Protein AF-A0A561VGC5-F1 (afdb_monomer)

Foldseek 3Di:
DAEEEEEELDLDPLDPLVQLLVQLCVLPDPVYRYDYDNCLVVADADDAPPPDHDPVLVVLLVSLLPGLAYEYEYFDDPLARRPSVVRNLNSCLRVLSLAAHEYEYEYQADPPGCPRHVVRVVVSSVSSNHDYPDVLHDYHHDDSVQQDPVSHGVDVVSSVSSHVSNVVSVVSSPDDPPPPPPVLPDDPPDPDDDPVNPDPPPDDDDPPDDDPPPDDDDPPDDDPPDDDDDPPDDDDPDDDDD

Secondary structure (DSSP, 8-state):
-EEEEEEES--STT-HHHHHHHHHHHT--TTEEEEEE--GGGPPPP-TT-SS--HHHHHHHHHHHH-SEEEEE---BTTBS-HHHHHHHHHHHHHTTTTT-EEEEEE-SPTTSSHHHHHHHHHHHHHTT-EE-GGG-EE----GGGB-TTS-B--HHHHHHHHHHHHHHHHHSSPPP----GGGS--TTS----TTS-----------------------------------PPP--PPPP-

Organism: Actinoplanes teichomyceticus (NCBI:txid1867)

InterPro domains:
  IPR005025 NADPH-dependent FMN reductase-like domain [PF03358] (2-119)
  IPR029039 Flavoprotein-like superfamily [G3DSA:3.40.50.360] (1-177)
  IPR029039 Flavoprotein-like superfamily [SSF52218] (3-170)
  IPR050712 NAD(P)H-dependent reductase [PTHR30543] (3-121)

Nearest PDB structures (foldseek):
  3fvw-assembly1_A  TM=8.277E-01  e=1.630E-10  Streptococcus mutans
  3u7r-assembly1_A  TM=8.332E-01  e=3.338E-10  Paracoccus denitrificans PD1222
  3fvw-assembly2_B  TM=8.095E-01  e=2.126E-09  Streptococcus mutans
  2fzv-assembly1_D  TM=7.450E-01  e=5.039E-08  Shigella flexneri 2a str. 2457T
  2fzv-assembly1_C  TM=7.656E-01  e=1.095E-07  Shigella flexneri 2a str. 2457T

Sequence (242 aa):
MTRVLLISGSTREGSLHTAALRTAARFAPPEVDATLYAQLAGLPAFVPGEPAPPEPVTELRRRVVAADALLLCTPEYAGSLPGSLKNLLDWLVDGGELTGRAAAWLSVAAPGRDEGARAGLESALEHGGARLLRAACVRVPLDIRSVDEHGLVADPRLHTALGDMLRALVRWSAPEPRREPSWQVQSSLYPVITGSDAPGFGRRPDFRGRPDLGGGPDFGGRPDFGGRPDFGGPPDFGGRPG

Radius of gyration: 27.72 Å; Cα contacts (8 Å, |Δi|>4): 342; chains: 1; bounding box: 65×52×79 Å

Mean predicted aligned error: 13.59 Å

pLDDT: mean 84.59, std 19.13, range [44.84, 98.81]

Structure (mmCIF, N/CA/C/O backbone):
data_AF-A0A561VGC5-F1
#
_entry.id   AF-A0A561VGC5-F1
#
loop_
_atom_site.group_PDB
_atom_site.id
_atom_site.type_symbol
_atom_site.label_atom_id
_atom_site.label_alt_id
_atom_site.label_comp_id
_atom_site.label_asym_id
_atom_site.label_entity_id
_atom_site.label_seq_id
_atom_site.pdbx_PDB_ins_code
_atom_site.Cartn_x
_atom_site.Cartn_y
_atom_site.Cartn_z
_atom_site.occupancy
_atom_site.B_iso_or_equiv
_atom_site.auth_seq_id
_atom_site.auth_comp_id
_atom_site.auth_asym_id
_atom_site.auth_atom_id
_atom_site.pdbx_PDB_model_num
ATOM 1 N N . MET A 1 1 ? -19.204 -4.543 6.362 1.00 87.75 1 MET A N 1
ATOM 2 C CA . MET A 1 1 ? -18.180 -4.798 5.330 1.00 87.75 1 MET A CA 1
ATOM 3 C C . MET A 1 1 ? -16.891 -4.165 5.800 1.00 87.75 1 MET A C 1
ATOM 5 O O . MET A 1 1 ? -16.952 -3.060 6.328 1.00 87.75 1 MET A O 1
ATOM 9 N N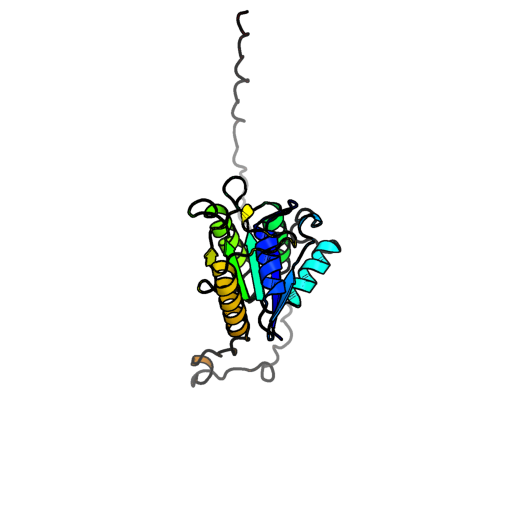 . THR A 1 2 ? -15.775 -4.869 5.659 1.00 94.25 2 THR A N 1
ATOM 10 C CA . THR A 1 2 ? -14.439 -4.363 5.991 1.00 94.25 2 THR A CA 1
ATOM 11 C C . THR A 1 2 ? -13.887 -3.602 4.798 1.00 94.25 2 THR A C 1
ATOM 13 O O . THR A 1 2 ? -13.877 -4.131 3.687 1.00 94.25 2 THR A O 1
ATOM 16 N N . ARG A 1 3 ? -13.416 -2.376 5.014 1.00 97.62 3 ARG A N 1
ATOM 17 C CA . ARG A 1 3 ? -12.835 -1.542 3.962 1.00 97.62 3 ARG A CA 1
ATOM 18 C C . ARG A 1 3 ? -11.350 -1.830 3.818 1.00 97.62 3 ARG A C 1
ATOM 20 O O . ARG A 1 3 ? -10.586 -1.675 4.769 1.00 97.62 3 ARG A O 1
ATOM 27 N N . VAL A 1 4 ? -10.921 -2.202 2.620 1.00 98.25 4 VAL A N 1
ATOM 28 C CA . VAL A 1 4 ? -9.507 -2.425 2.307 1.00 98.25 4 VAL A CA 1
ATOM 29 C C . VAL A 1 4 ? -9.076 -1.417 1.252 1.00 98.25 4 VAL A C 1
ATOM 31 O O . VAL A 1 4 ? -9.572 -1.425 0.125 1.00 98.25 4 VAL A O 1
ATOM 34 N N . LEU A 1 5 ? -8.138 -0.543 1.612 1.00 98.62 5 LEU A N 1
ATOM 35 C CA . LEU A 1 5 ? -7.543 0.383 0.655 1.00 98.62 5 LEU A CA 1
ATOM 36 C C . LEU A 1 5 ? -6.384 -0.310 -0.058 1.00 98.62 5 LEU A C 1
ATOM 38 O O . LEU A 1 5 ? -5.421 -0.756 0.569 1.00 98.62 5 LEU A O 1
ATOM 42 N N . LEU A 1 6 ? -6.482 -0.392 -1.380 1.00 98.81 6 LEU A N 1
ATOM 43 C CA . LEU A 1 6 ? -5.468 -0.990 -2.233 1.00 98.81 6 LEU A CA 1
ATOM 44 C C . LEU A 1 6 ? -4.540 0.107 -2.757 1.00 98.81 6 LEU A C 1
ATOM 46 O O . LEU A 1 6 ? -5.012 1.070 -3.360 1.00 98.81 6 LEU A O 1
ATOM 50 N N . ILE A 1 7 ? -3.229 -0.031 -2.563 1.00 98.69 7 ILE A N 1
ATOM 51 C CA . ILE A 1 7 ? -2.242 0.985 -2.959 1.00 98.69 7 ILE A CA 1
ATOM 52 C C . ILE A 1 7 ? -1.206 0.355 -3.892 1.00 98.69 7 ILE A C 1
ATOM 54 O O . ILE A 1 7 ? -0.409 -0.489 -3.484 1.00 98.69 7 ILE A O 1
ATOM 58 N N . SER A 1 8 ? -1.204 0.774 -5.159 1.00 98.19 8 SER A N 1
ATOM 59 C CA . SER A 1 8 ? -0.159 0.383 -6.112 1.00 98.19 8 SER A CA 1
ATOM 60 C C . SER A 1 8 ? 1.070 1.260 -5.914 1.00 98.19 8 SER A C 1
ATOM 62 O O . SER A 1 8 ? 0.938 2.476 -5.867 1.00 98.19 8 SER A O 1
ATOM 64 N N . GLY A 1 9 ? 2.264 0.671 -5.868 1.00 97.25 9 GLY A N 1
ATOM 65 C CA . GLY A 1 9 ? 3.535 1.403 -5.851 1.00 97.25 9 GLY A CA 1
ATOM 66 C C . GLY A 1 9 ? 3.990 1.897 -7.226 1.00 97.25 9 GLY A C 1
ATOM 67 O O . GLY A 1 9 ? 5.097 2.405 -7.371 1.00 97.25 9 GLY A O 1
ATOM 68 N N . SER A 1 10 ? 3.176 1.709 -8.265 1.00 96.19 10 SER A N 1
ATOM 69 C CA . SER A 1 10 ? 3.533 2.006 -9.648 1.00 96.19 10 SER A CA 1
ATOM 70 C C . SER A 1 10 ? 2.672 3.132 -10.210 1.00 96.19 10 SER A C 1
ATOM 72 O O . SER A 1 10 ? 1.448 3.065 -10.149 1.00 96.19 10 SER A O 1
ATOM 74 N N . THR A 1 11 ? 3.313 4.141 -10.802 1.00 95.25 11 THR A N 1
ATOM 75 C CA . THR A 1 11 ? 2.643 5.284 -11.447 1.00 95.25 11 THR A CA 1
ATOM 76 C C . THR A 1 11 ? 2.501 5.134 -12.960 1.00 95.25 11 THR A C 1
ATOM 78 O O . THR A 1 11 ? 1.788 5.916 -13.579 1.00 95.25 11 THR A O 1
ATOM 81 N N . ARG A 1 12 ? 3.164 4.143 -13.574 1.00 92.38 12 ARG A N 1
ATOM 82 C CA . ARG A 1 12 ? 3.067 3.917 -15.021 1.00 92.38 12 ARG A CA 1
ATOM 83 C C . ARG A 1 12 ? 1.698 3.362 -15.407 1.00 92.38 12 ARG A C 1
ATOM 85 O O . ARG A 1 12 ? 1.126 2.523 -14.702 1.00 92.38 12 ARG A O 1
ATOM 92 N N . GLU A 1 13 ? 1.243 3.745 -16.589 1.00 89.19 13 GLU A N 1
ATOM 93 C CA . GLU A 1 13 ? 0.131 3.077 -17.254 1.00 89.19 13 GLU A CA 1
ATOM 94 C C . GLU A 1 13 ? 0.485 1.612 -17.565 1.00 89.19 13 GLU A C 1
ATOM 96 O O . GLU A 1 13 ? 1.654 1.253 -17.731 1.00 89.19 13 GLU A O 1
ATOM 101 N N . GLY A 1 14 ? -0.520 0.731 -17.573 1.00 90.88 14 GLY A N 1
ATOM 102 C CA . GLY A 1 14 ? -0.320 -0.698 -17.854 1.00 90.88 14 GLY A CA 1
ATOM 103 C C . GLY A 1 14 ? 0.503 -1.459 -16.803 1.00 90.88 14 GLY A C 1
ATOM 104 O O . GLY A 1 14 ? 1.081 -2.504 -17.096 1.00 90.88 14 GLY A O 1
ATOM 105 N N . SER A 1 15 ? 0.614 -0.952 -15.571 1.00 95.44 15 SER A N 1
ATOM 106 C CA . SER A 1 15 ? 1.370 -1.652 -14.531 1.00 95.44 15 SER A CA 1
ATOM 107 C C . SER A 1 15 ? 0.706 -2.960 -14.099 1.00 95.44 15 SER A C 1
ATOM 109 O O . SER A 1 15 ? -0.425 -2.957 -13.617 1.00 95.44 15 SER A O 1
ATOM 111 N N . LEU A 1 16 ? 1.467 -4.059 -14.149 1.00 96.75 16 LEU A N 1
ATOM 112 C CA . LEU A 1 16 ? 1.066 -5.366 -13.615 1.00 96.75 16 LEU A CA 1
ATOM 113 C C . LEU A 1 16 ? 0.675 -5.318 -12.126 1.00 96.75 16 LEU A C 1
ATOM 115 O O . LEU A 1 16 ? -0.238 -6.019 -11.708 1.00 96.75 16 LEU A O 1
ATOM 119 N N . HIS A 1 17 ? 1.314 -4.452 -11.333 1.00 97.25 17 HIS A N 1
ATOM 120 C CA . HIS A 1 17 ? 1.010 -4.290 -9.904 1.00 97.25 17 HIS A CA 1
ATOM 121 C C . HIS A 1 17 ? -0.361 -3.630 -9.714 1.00 97.25 17 HIS A C 1
ATOM 123 O O . HIS A 1 17 ? -1.179 -4.069 -8.908 1.00 97.25 17 HIS A O 1
ATOM 129 N N . THR A 1 18 ? -0.652 -2.614 -10.531 1.00 97.75 18 THR A N 1
ATOM 130 C CA . THR A 1 18 ? -1.971 -1.976 -10.566 1.00 97.75 18 THR A CA 1
ATOM 131 C C . THR A 1 18 ? -3.038 -2.943 -11.087 1.00 97.75 18 THR A C 1
ATOM 133 O O . THR A 1 18 ? -4.119 -3.002 -10.509 1.00 97.75 18 THR A O 1
ATOM 136 N N . ALA A 1 19 ? -2.745 -3.737 -12.123 1.00 98.25 19 ALA A N 1
ATOM 137 C CA . ALA A 1 19 ? -3.656 -4.763 -12.642 1.00 98.25 19 ALA A CA 1
ATOM 138 C C . ALA A 1 19 ? -3.985 -5.834 -11.585 1.00 98.25 19 ALA A C 1
ATOM 140 O O . ALA A 1 19 ? -5.148 -6.200 -11.408 1.00 98.25 19 ALA A O 1
ATOM 141 N N . ALA A 1 20 ? -2.992 -6.278 -10.808 1.00 98.44 20 ALA A N 1
ATOM 142 C CA . ALA A 1 20 ? -3.201 -7.218 -9.710 1.00 98.44 20 ALA A CA 1
ATOM 143 C C . ALA A 1 20 ? -4.120 -6.647 -8.615 1.00 98.44 20 ALA A C 1
ATOM 145 O O . ALA A 1 20 ? -5.023 -7.337 -8.147 1.00 98.44 20 ALA A O 1
ATOM 146 N N . LEU A 1 21 ? -3.974 -5.367 -8.253 1.00 98.44 21 LEU A N 1
ATOM 147 C CA . LEU A 1 21 ? -4.878 -4.723 -7.291 1.00 98.44 21 LEU A CA 1
ATOM 148 C C . LEU A 1 21 ? -6.276 -4.449 -7.863 1.00 98.44 21 LEU A C 1
ATOM 150 O O . LEU A 1 21 ? -7.262 -4.599 -7.149 1.00 98.44 21 LEU A O 1
ATOM 154 N N . ARG A 1 22 ? -6.407 -4.115 -9.152 1.00 98.12 22 ARG A N 1
ATOM 155 C CA . ARG A 1 22 ? -7.727 -4.055 -9.814 1.00 98.12 22 ARG A CA 1
ATOM 156 C C . ARG A 1 22 ? -8.428 -5.411 -9.773 1.00 98.12 22 ARG A C 1
ATOM 158 O O . ARG A 1 22 ? -9.624 -5.475 -9.506 1.00 98.12 22 ARG A O 1
ATOM 165 N N . THR A 1 23 ? -7.666 -6.485 -9.965 1.00 98.44 23 THR A N 1
ATOM 166 C CA . THR A 1 23 ? -8.146 -7.867 -9.822 1.00 98.44 23 THR A CA 1
ATOM 167 C C . THR A 1 23 ? -8.617 -8.128 -8.390 1.00 98.44 23 THR A C 1
ATOM 169 O O . THR A 1 23 ? -9.709 -8.652 -8.199 1.00 98.44 23 THR A O 1
ATOM 172 N N . ALA A 1 24 ? -7.869 -7.673 -7.380 1.00 98.06 24 ALA A N 1
ATOM 173 C CA . ALA A 1 24 ? -8.273 -7.781 -5.975 1.00 98.06 24 ALA A CA 1
ATOM 174 C C . ALA A 1 24 ? -9.589 -7.054 -5.675 1.00 98.06 24 ALA A C 1
ATOM 176 O O . ALA A 1 24 ? -10.445 -7.612 -4.998 1.00 98.06 24 ALA A O 1
ATOM 177 N N . ALA A 1 25 ? -9.778 -5.846 -6.215 1.00 97.88 25 ALA A N 1
ATOM 178 C CA . ALA A 1 25 ? -11.033 -5.110 -6.078 1.00 97.88 25 ALA A CA 1
ATOM 179 C C . ALA A 1 25 ? -12.203 -5.821 -6.775 1.00 97.88 25 ALA A C 1
ATOM 181 O O . ALA A 1 25 ? -13.299 -5.903 -6.228 1.00 97.88 25 ALA A O 1
ATOM 182 N N . ARG A 1 26 ? -11.974 -6.367 -7.977 1.00 96.88 26 ARG A N 1
ATOM 183 C CA . ARG A 1 26 ? -13.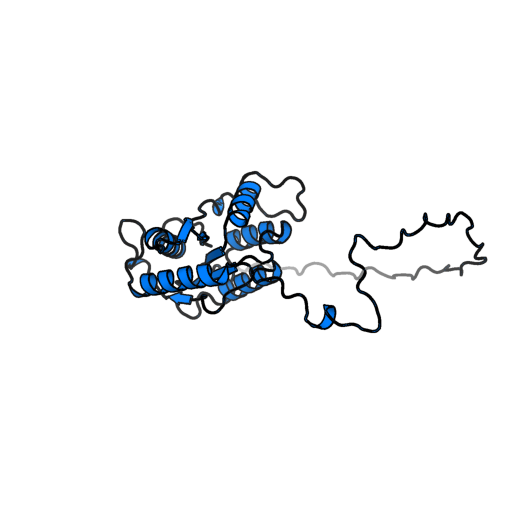010 -7.050 -8.764 1.00 96.88 26 ARG A CA 1
ATOM 184 C C . ARG A 1 26 ? -13.475 -8.361 -8.131 1.00 96.88 26 ARG A C 1
ATOM 186 O O . ARG A 1 26 ? -14.662 -8.664 -8.194 1.00 96.88 26 ARG A O 1
ATOM 193 N N . PHE A 1 27 ? -12.548 -9.131 -7.569 1.00 93.56 27 PHE A N 1
ATOM 194 C CA . PHE A 1 27 ? -12.804 -10.453 -6.991 1.00 93.56 27 PHE A CA 1
ATOM 195 C C . PHE A 1 27 ? -12.819 -10.435 -5.457 1.00 93.56 27 PHE A C 1
ATOM 197 O O . PHE A 1 27 ? -12.611 -11.468 -4.817 1.00 93.56 27 PHE A O 1
ATOM 204 N N . ALA A 1 28 ? -13.054 -9.265 -4.858 1.00 95.94 28 ALA A N 1
ATOM 205 C CA . ALA A 1 28 ? -13.167 -9.135 -3.417 1.00 95.94 28 ALA A CA 1
ATOM 206 C C . ALA A 1 28 ? -14.309 -10.026 -2.880 1.00 95.94 28 ALA A C 1
ATOM 208 O O . ALA A 1 28 ? -15.381 -10.083 -3.492 1.00 95.94 28 ALA A O 1
ATOM 209 N N . PRO A 1 29 ? -14.111 -10.726 -1.746 1.00 94.56 29 PRO A N 1
ATOM 210 C CA . PRO A 1 29 ? -15.193 -11.434 -1.069 1.00 94.56 29 PRO A CA 1
ATOM 211 C C . PRO A 1 29 ? -16.362 -10.490 -0.721 1.00 94.56 29 PRO A C 1
ATOM 213 O O . PRO A 1 29 ? -16.114 -9.311 -0.472 1.00 94.56 29 PRO A O 1
ATOM 216 N N . PRO A 1 30 ? -17.615 -10.976 -0.632 1.00 93.31 30 PRO A N 1
ATOM 217 C CA . PRO A 1 30 ? -18.788 -10.136 -0.353 1.00 93.31 30 PRO A CA 1
ATOM 218 C C . PRO A 1 30 ? -18.702 -9.297 0.932 1.00 93.31 30 PRO A C 1
ATOM 220 O O . PRO A 1 30 ? -19.341 -8.256 1.047 1.00 93.31 30 PRO A O 1
ATOM 223 N N . GLU A 1 31 ? -17.930 -9.742 1.920 1.00 93.88 31 GLU A N 1
ATOM 224 C CA . GLU A 1 31 ? -17.699 -9.036 3.178 1.00 93.88 31 GLU A CA 1
ATOM 225 C C . GLU A 1 31 ? -16.656 -7.902 3.085 1.00 93.88 31 GLU A C 1
ATOM 227 O O . GLU A 1 31 ? -16.531 -7.116 4.032 1.00 93.88 31 GLU A O 1
ATOM 232 N N . VAL A 1 32 ? -15.941 -7.790 1.959 1.00 96.88 32 VAL A N 1
ATOM 233 C CA . VAL A 1 32 ? -14.840 -6.848 1.720 1.00 96.88 32 VAL A CA 1
ATOM 234 C C . VAL A 1 32 ? -15.242 -5.768 0.720 1.00 96.88 32 VAL A C 1
ATOM 236 O O . VAL A 1 32 ? -15.618 -6.051 -0.412 1.00 96.88 32 VAL A O 1
ATOM 239 N N . ASP A 1 33 ? -15.072 -4.512 1.120 1.00 97.38 33 ASP A N 1
ATOM 240 C CA . ASP A 1 33 ? -15.105 -3.355 0.227 1.00 97.38 33 ASP A CA 1
ATOM 241 C C . ASP A 1 33 ? -13.660 -2.959 -0.114 1.00 97.38 33 ASP A C 1
ATOM 243 O O . ASP A 1 33 ? -12.978 -2.293 0.669 1.00 97.38 33 ASP A O 1
ATOM 247 N N . ALA A 1 34 ? -13.157 -3.443 -1.252 1.00 97.94 34 ALA A N 1
ATOM 248 C CA . ALA A 1 34 ? -11.788 -3.204 -1.696 1.00 97.94 34 ALA A CA 1
ATOM 249 C C . ALA A 1 34 ? -11.739 -2.080 -2.741 1.00 97.94 34 ALA A C 1
ATOM 251 O O . ALA A 1 34 ? -12.217 -2.236 -3.864 1.00 97.94 34 ALA A O 1
ATOM 252 N N . THR A 1 35 ? -11.104 -0.959 -2.393 1.00 98.19 35 THR A N 1
ATOM 253 C CA . THR A 1 35 ? -11.024 0.228 -3.258 1.00 98.19 35 THR A CA 1
ATOM 254 C C . THR A 1 35 ? -9.579 0.552 -3.619 1.00 98.19 35 THR A C 1
ATOM 256 O O . THR A 1 35 ? -8.721 0.677 -2.748 1.00 98.19 35 THR A O 1
ATOM 259 N N . LEU A 1 36 ? -9.306 0.743 -4.912 1.00 98.25 36 LEU A N 1
ATOM 260 C CA . LEU A 1 36 ? -7.995 1.166 -5.405 1.00 98.25 36 LEU A CA 1
ATOM 261 C C . LEU A 1 36 ? -7.770 2.670 -5.205 1.00 98.25 36 LEU A C 1
ATOM 263 O O . LEU A 1 36 ? -8.549 3.498 -5.678 1.00 98.25 36 LEU A O 1
ATOM 267 N N . TYR A 1 37 ? -6.658 3.025 -4.567 1.00 98.25 37 TYR A N 1
ATOM 268 C CA . TYR A 1 37 ? -6.118 4.379 -4.578 1.00 98.25 37 TYR A CA 1
ATOM 269 C C . TYR A 1 37 ? -5.334 4.614 -5.875 1.00 98.25 37 TYR A C 1
ATOM 271 O O . TYR A 1 37 ? -4.331 3.948 -6.134 1.00 98.25 37 TYR A O 1
ATOM 279 N N . ALA A 1 38 ? -5.800 5.554 -6.699 1.00 94.62 38 ALA A N 1
ATOM 280 C CA . ALA A 1 38 ? -5.269 5.798 -8.043 1.00 94.62 38 ALA A CA 1
ATOM 281 C C . ALA A 1 38 ? -4.507 7.130 -8.167 1.00 94.62 38 ALA A C 1
ATOM 283 O O . ALA A 1 38 ? -3.982 7.436 -9.233 1.00 94.62 38 ALA A O 1
ATOM 284 N N . GLN A 1 39 ? -4.427 7.922 -7.093 1.00 95.88 39 GLN A N 1
ATOM 285 C CA . GLN A 1 39 ? -3.900 9.291 -7.129 1.00 95.88 39 GLN A CA 1
ATOM 286 C C . GLN A 1 39 ? -2.419 9.414 -6.732 1.00 95.88 39 GLN A C 1
ATOM 288 O O . GLN A 1 39 ? -1.942 10.519 -6.497 1.00 95.88 39 GLN A O 1
ATOM 293 N N . LEU A 1 40 ? -1.666 8.305 -6.703 1.00 97.31 40 LEU A N 1
ATOM 294 C CA . LEU A 1 40 ? -0.256 8.284 -6.283 1.00 97.31 40 LEU A CA 1
ATOM 295 C C . LEU A 1 40 ? 0.617 9.315 -7.019 1.00 97.31 40 LEU A C 1
ATOM 297 O O . LEU A 1 40 ? 1.444 9.974 -6.398 1.00 97.31 40 LEU A O 1
ATOM 301 N N . ALA A 1 41 ? 0.436 9.459 -8.335 1.00 96.38 41 ALA A N 1
ATOM 302 C CA . ALA A 1 41 ? 1.229 10.378 -9.155 1.00 96.38 41 ALA A CA 1
ATOM 303 C C . ALA A 1 41 ? 0.940 11.865 -8.872 1.00 96.38 41 ALA A C 1
ATOM 305 O O . ALA A 1 41 ? 1.744 12.714 -9.239 1.00 96.38 41 ALA A O 1
ATOM 306 N N . GLY A 1 42 ? -0.199 12.176 -8.244 1.00 96.44 42 GLY A N 1
ATOM 307 C CA . GLY A 1 42 ? -0.615 13.542 -7.922 1.00 96.44 42 GLY A CA 1
ATOM 308 C C . GLY A 1 42 ? -0.184 14.018 -6.535 1.00 96.44 42 GLY A C 1
ATOM 309 O O . GLY A 1 42 ? -0.513 15.142 -6.161 1.00 96.44 42 GLY A O 1
ATOM 310 N N . LEU A 1 43 ? 0.512 13.186 -5.752 1.00 98.31 43 LEU A N 1
ATOM 311 C CA . LEU A 1 43 ? 0.980 13.589 -4.429 1.00 98.31 43 LEU A CA 1
ATOM 312 C C . LEU A 1 43 ? 2.171 14.552 -4.544 1.00 98.31 43 LEU A C 1
ATOM 314 O O . LEU A 1 43 ? 3.138 14.238 -5.243 1.00 98.31 43 LEU A O 1
ATOM 318 N N . PRO A 1 44 ? 2.145 15.694 -3.836 1.00 98.12 44 PRO A N 1
ATOM 319 C CA . PRO A 1 44 ? 3.289 16.592 -3.775 1.00 98.12 44 PRO A CA 1
ATOM 320 C C . PRO A 1 44 ? 4.454 15.931 -3.030 1.00 98.12 44 PRO A C 1
ATOM 322 O O . PRO A 1 44 ? 4.262 14.999 -2.237 1.00 98.12 44 PRO A O 1
ATOM 325 N N . ALA A 1 45 ? 5.663 16.441 -3.267 1.00 98.38 45 ALA A N 1
ATOM 326 C CA . ALA A 1 45 ? 6.837 16.040 -2.503 1.00 98.38 45 ALA A CA 1
ATOM 327 C C . ALA A 1 45 ? 6.609 16.283 -1.004 1.00 98.38 45 ALA A C 1
ATOM 329 O O . ALA A 1 45 ? 6.059 17.313 -0.613 1.00 98.38 45 ALA A O 1
ATOM 330 N N . PHE A 1 46 ? 7.012 15.319 -0.186 1.00 98.38 46 PHE A N 1
ATOM 331 C CA . PHE A 1 46 ? 6.878 15.355 1.259 1.00 98.38 46 PHE A CA 1
ATOM 332 C C . PHE A 1 46 ? 7.660 16.517 1.874 1.00 98.38 46 PHE A C 1
ATOM 334 O O . PHE A 1 46 ? 8.831 16.732 1.555 1.00 98.38 46 PHE A O 1
ATOM 341 N N . VAL A 1 47 ? 7.002 17.232 2.789 1.00 97.94 47 VAL A N 1
ATOM 342 C CA . VAL A 1 47 ? 7.595 18.279 3.623 1.00 97.94 47 VAL A CA 1
ATOM 343 C C . VAL A 1 47 ? 7.302 17.930 5.089 1.00 97.94 47 VAL A C 1
ATOM 345 O O . VAL A 1 47 ? 6.130 17.911 5.469 1.00 97.94 47 VAL A O 1
ATOM 348 N N . PRO A 1 48 ? 8.327 17.633 5.915 1.00 96.69 48 PRO A N 1
ATOM 349 C CA . PRO A 1 48 ? 8.130 17.258 7.316 1.00 96.69 48 PRO A CA 1
ATOM 350 C C . PRO A 1 48 ? 7.416 18.343 8.127 1.00 96.69 48 PRO A C 1
ATOM 352 O O . PRO A 1 48 ? 7.817 19.507 8.077 1.00 96.69 48 PRO A O 1
ATOM 355 N N . GLY A 1 49 ? 6.411 17.956 8.918 1.00 94.88 49 GLY A N 1
ATOM 356 C CA . GLY A 1 49 ? 5.705 18.869 9.819 1.00 94.88 49 GLY A CA 1
ATOM 357 C C . GLY A 1 49 ? 4.883 19.966 9.132 1.00 94.88 49 GLY A C 1
ATOM 358 O O . GLY A 1 49 ? 4.612 20.985 9.766 1.00 94.88 49 GLY A O 1
ATOM 359 N N . GLU A 1 50 ? 4.503 19.789 7.861 1.00 95.44 50 GLU A N 1
ATOM 360 C CA . GLU A 1 50 ? 3.656 20.734 7.120 1.00 95.44 50 GLU A CA 1
ATOM 361 C C . GLU A 1 50 ? 2.307 20.955 7.847 1.00 95.44 50 GLU A C 1
ATOM 363 O O . GLU A 1 50 ? 1.494 20.027 7.922 1.00 95.44 50 GLU A O 1
ATOM 368 N N . PRO A 1 51 ? 2.036 22.163 8.388 1.00 92.75 51 PRO A N 1
ATOM 369 C CA . PRO A 1 51 ? 0.831 22.424 9.176 1.00 92.75 51 PRO A CA 1
ATOM 370 C C . PRO A 1 51 ? -0.459 22.412 8.348 1.00 92.75 51 PRO A C 1
ATOM 372 O O . PRO A 1 51 ? -1.530 22.166 8.905 1.00 92.75 51 PRO A O 1
ATOM 375 N N . ALA A 1 52 ? -0.379 22.674 7.039 1.00 95.06 52 ALA A N 1
ATOM 376 C CA . ALA A 1 52 ? -1.520 22.671 6.130 1.00 95.06 52 ALA A CA 1
ATOM 377 C C . ALA A 1 52 ? -1.243 21.759 4.920 1.00 95.06 52 ALA A C 1
ATOM 379 O O . ALA A 1 52 ? -0.944 22.251 3.827 1.00 95.06 52 ALA A O 1
ATOM 380 N N . PRO A 1 53 ? -1.353 20.424 5.087 1.00 94.88 53 PRO A N 1
ATOM 381 C CA . PRO A 1 53 ? -1.097 19.482 4.006 1.00 94.88 53 PRO A CA 1
ATOM 382 C C . PRO A 1 53 ? -1.953 19.797 2.769 1.00 94.88 53 PRO A C 1
ATOM 384 O O . PRO A 1 53 ? -3.149 20.068 2.918 1.00 94.88 53 PRO A O 1
ATOM 387 N N . PRO A 1 54 ? -1.389 19.736 1.549 1.00 97.44 54 PRO A N 1
ATOM 388 C CA . PRO A 1 54 ? -2.150 19.955 0.323 1.00 97.44 54 PRO A CA 1
ATOM 389 C C . PRO A 1 54 ? -3.326 18.981 0.186 1.00 97.44 54 PRO A C 1
ATOM 391 O O . PRO A 1 54 ? -3.251 17.843 0.648 1.00 97.44 54 PRO A O 1
ATOM 394 N N . GLU A 1 55 ? -4.381 19.391 -0.523 1.00 98.06 55 GLU A N 1
ATOM 395 C CA . GLU A 1 55 ? -5.620 18.607 -0.664 1.00 98.06 55 GLU A CA 1
ATOM 396 C C . GLU A 1 55 ? -5.397 17.132 -1.070 1.00 98.06 55 GLU A C 1
ATOM 398 O O . GLU A 1 55 ? -5.976 16.266 -0.407 1.00 98.06 55 GLU A O 1
ATOM 403 N N . PRO A 1 56 ? -4.491 16.788 -2.015 1.00 98.38 56 PRO A N 1
ATOM 404 C CA . PRO A 1 56 ? -4.224 15.387 -2.352 1.00 98.38 56 PRO A CA 1
ATOM 405 C C . PRO A 1 56 ? -3.714 14.549 -1.169 1.00 98.38 56 PRO A C 1
ATOM 407 O O . PRO A 1 56 ? -4.009 13.354 -1.075 1.00 98.38 56 PRO A O 1
ATOM 410 N N . VAL A 1 57 ? -2.958 15.170 -0.258 1.00 98.50 57 VAL A N 1
ATOM 411 C CA . VAL A 1 57 ? -2.452 14.545 0.972 1.00 98.50 57 VAL A CA 1
ATOM 412 C C . VAL A 1 57 ? -3.581 14.402 1.988 1.00 98.50 57 VAL A C 1
ATOM 414 O O . VAL A 1 57 ? -3.733 13.338 2.585 1.00 98.50 57 VAL A O 1
ATOM 417 N N . THR A 1 58 ? -4.415 15.431 2.157 1.00 98.00 58 THR A N 1
ATOM 418 C CA . THR A 1 58 ? -5.596 15.360 3.029 1.00 98.00 58 THR A CA 1
ATOM 419 C C . THR A 1 58 ? -6.551 14.249 2.587 1.00 98.00 58 THR A C 1
ATOM 421 O O . THR A 1 58 ? -7.023 13.472 3.418 1.00 98.00 58 THR A O 1
ATOM 424 N N . GLU A 1 59 ? -6.798 14.115 1.282 1.00 98.25 59 GLU A N 1
ATOM 425 C CA . GLU A 1 59 ? -7.643 13.058 0.722 1.00 98.25 59 GLU A CA 1
ATOM 426 C C . GLU A 1 59 ? -7.035 11.665 0.923 1.00 98.25 59 GLU A C 1
ATOM 428 O O . GLU A 1 59 ? -7.737 10.728 1.315 1.00 98.25 59 GLU A O 1
ATOM 433 N N . LEU A 1 60 ? -5.725 11.517 0.703 1.00 98.56 60 LEU A N 1
ATOM 434 C CA . LEU A 1 60 ? -4.999 10.284 1.007 1.00 98.56 60 LEU A CA 1
ATOM 435 C C . LEU A 1 60 ? -5.186 9.889 2.480 1.00 98.56 60 LEU A C 1
ATOM 437 O O . LEU A 1 60 ? -5.610 8.766 2.764 1.00 98.56 60 LEU A O 1
ATOM 441 N N . ARG A 1 61 ? -4.911 10.814 3.409 1.00 98.25 61 ARG A N 1
ATOM 442 C CA . ARG A 1 61 ? -5.042 10.588 4.856 1.00 98.25 61 ARG A CA 1
ATOM 443 C C . ARG A 1 61 ? -6.470 10.181 5.214 1.00 98.25 61 ARG A C 1
ATOM 445 O O . ARG A 1 61 ? -6.669 9.174 5.889 1.00 98.25 61 ARG A O 1
ATOM 452 N N . ARG A 1 62 ? -7.478 10.869 4.665 1.00 98.19 62 ARG A N 1
ATOM 453 C CA . ARG A 1 62 ? -8.900 10.531 4.850 1.00 98.19 62 ARG A CA 1
ATOM 454 C C . ARG A 1 62 ? -9.219 9.101 4.413 1.00 98.19 62 ARG A C 1
ATOM 456 O O . ARG A 1 62 ? -9.908 8.384 5.137 1.00 98.19 62 ARG A O 1
ATOM 463 N N . ARG A 1 63 ? -8.714 8.663 3.255 1.00 98.38 63 ARG A N 1
ATOM 464 C CA . ARG A 1 63 ? -8.922 7.291 2.761 1.00 98.38 63 ARG A CA 1
ATOM 465 C C . ARG A 1 63 ? -8.241 6.248 3.635 1.00 98.38 63 ARG A C 1
ATOM 467 O O . ARG A 1 63 ? -8.842 5.211 3.898 1.00 98.38 63 ARG A O 1
ATOM 474 N N . VAL A 1 64 ? -7.022 6.521 4.099 1.00 98.19 64 VAL A N 1
ATOM 475 C CA . VAL A 1 64 ? -6.298 5.616 5.003 1.00 98.19 64 VAL A CA 1
ATOM 476 C C . VAL A 1 64 ? -7.007 5.515 6.348 1.00 98.19 64 VAL A C 1
ATOM 478 O O . VAL A 1 64 ? -7.156 4.409 6.857 1.00 98.19 64 VAL A O 1
ATOM 481 N N . VAL A 1 65 ? -7.503 6.628 6.897 1.00 97.31 65 VAL A N 1
ATOM 482 C CA . VAL A 1 65 ? -8.299 6.650 8.135 1.00 97.31 65 VAL A CA 1
ATOM 483 C C . VAL A 1 65 ? -9.594 5.848 7.984 1.00 97.31 65 VAL A C 1
ATOM 485 O O . VAL A 1 65 ? -9.927 5.075 8.881 1.00 97.31 65 VAL A O 1
ATOM 488 N N . ALA A 1 66 ? -10.295 6.002 6.857 1.00 96.94 66 ALA A N 1
ATOM 489 C CA . ALA A 1 66 ? -11.573 5.340 6.595 1.00 96.94 66 ALA A CA 1
ATOM 490 C C . ALA A 1 66 ? -11.462 3.841 6.265 1.00 96.94 66 ALA A C 1
ATOM 492 O O . ALA A 1 66 ? -12.450 3.119 6.415 1.00 96.94 66 ALA A O 1
ATOM 493 N N . ALA A 1 67 ? -10.303 3.385 5.784 1.00 97.56 67 ALA A N 1
ATOM 494 C CA . ALA A 1 67 ? -10.022 1.969 5.591 1.00 97.56 67 ALA A CA 1
ATOM 495 C C . ALA A 1 67 ? -9.950 1.255 6.945 1.00 97.56 67 ALA A C 1
ATOM 497 O O . ALA A 1 67 ? -9.695 1.892 7.956 1.00 97.56 67 ALA A O 1
ATOM 498 N N . ASP A 1 68 ? -10.126 -0.061 6.972 1.00 96.62 68 ASP A N 1
ATOM 499 C CA . ASP A 1 68 ? -9.819 -0.920 8.120 1.00 96.62 68 ASP A CA 1
ATOM 500 C C . ASP A 1 68 ? -8.434 -1.565 7.951 1.00 96.62 68 ASP A C 1
ATOM 502 O O . ASP A 1 68 ? -7.683 -1.715 8.918 1.00 96.62 68 ASP A O 1
ATOM 506 N N . ALA A 1 69 ? -8.064 -1.879 6.705 1.00 97.31 69 ALA A N 1
ATOM 507 C CA . ALA A 1 69 ? -6.781 -2.463 6.338 1.00 97.31 69 ALA A CA 1
ATOM 508 C C . ALA A 1 69 ? -6.209 -1.879 5.036 1.00 97.31 69 ALA A C 1
ATOM 510 O O . ALA A 1 69 ? -6.936 -1.345 4.195 1.00 97.31 69 ALA A O 1
ATOM 511 N N . LEU A 1 70 ? -4.896 -2.023 4.858 1.00 98.44 70 LEU A N 1
ATOM 512 C CA . LEU A 1 70 ? -4.161 -1.641 3.655 1.00 98.44 70 LEU A CA 1
ATOM 513 C C . LEU A 1 70 ? -3.609 -2.885 2.951 1.00 98.44 70 LEU A C 1
ATOM 515 O O . LEU A 1 70 ? -3.010 -3.750 3.591 1.00 98.44 70 LEU A O 1
ATOM 519 N N . LEU A 1 71 ? -3.751 -2.947 1.628 1.00 98.62 71 LEU A N 1
ATOM 520 C CA . LEU A 1 71 ? -3.049 -3.920 0.792 1.00 98.62 71 LEU A CA 1
ATOM 521 C C . LEU A 1 71 ? -2.192 -3.176 -0.231 1.00 98.62 71 LEU A C 1
ATOM 523 O O . LEU A 1 71 ? -2.710 -2.492 -1.114 1.00 98.62 71 LEU A O 1
ATOM 527 N N . LEU A 1 72 ? -0.873 -3.311 -0.115 1.00 98.69 72 LEU A N 1
ATOM 528 C CA . LEU A 1 72 ? 0.076 -2.626 -0.988 1.00 98.69 72 LEU A CA 1
ATOM 529 C C . LEU A 1 72 ? 0.653 -3.588 -2.026 1.00 98.69 72 LEU A C 1
ATOM 531 O O . LEU A 1 72 ? 1.024 -4.707 -1.692 1.00 98.69 72 LEU A O 1
ATOM 535 N N . CYS A 1 73 ? 0.773 -3.163 -3.281 1.00 98.44 73 CYS A N 1
ATOM 536 C CA . CYS A 1 73 ? 1.456 -3.941 -4.316 1.00 98.44 73 CYS A CA 1
ATOM 537 C C . CYS A 1 73 ? 2.489 -3.073 -5.016 1.00 98.44 73 CYS A C 1
ATOM 539 O O . CYS A 1 73 ? 2.130 -2.126 -5.715 1.00 98.44 73 CYS A O 1
ATOM 541 N N . THR A 1 74 ? 3.774 -3.366 -4.818 1.00 96.88 74 THR A N 1
ATOM 542 C CA . THR A 1 74 ? 4.856 -2.474 -5.247 1.00 96.88 74 THR A CA 1
ATOM 543 C C . THR A 1 74 ? 5.856 -3.165 -6.173 1.00 96.88 74 THR A C 1
ATOM 545 O O . THR A 1 74 ? 6.298 -4.267 -5.852 1.00 96.88 74 THR A O 1
ATOM 548 N N . PRO A 1 75 ? 6.242 -2.531 -7.300 1.00 96.12 75 PRO A N 1
ATOM 549 C CA . PRO A 1 75 ? 7.435 -2.926 -8.036 1.00 96.12 75 PRO A CA 1
ATOM 550 C C . PRO A 1 75 ? 8.693 -2.519 -7.265 1.00 96.12 75 PRO A C 1
ATOM 552 O O . PRO A 1 75 ? 8.624 -1.775 -6.285 1.00 96.12 75 PRO A O 1
ATOM 555 N N . GLU A 1 76 ? 9.843 -2.947 -7.774 1.00 96.69 76 GLU A N 1
ATOM 556 C CA . GLU A 1 76 ? 11.148 -2.423 -7.388 1.00 96.69 76 GLU A CA 1
ATOM 557 C C . GLU A 1 76 ? 11.712 -1.536 -8.491 1.00 96.69 76 GLU A C 1
ATOM 559 O O . GLU A 1 76 ? 11.764 -1.933 -9.659 1.00 96.69 76 GLU A O 1
ATOM 564 N N . TYR A 1 77 ? 12.141 -0.332 -8.116 1.00 94.88 77 TYR A N 1
ATOM 565 C CA . TYR A 1 77 ? 12.802 0.611 -9.011 1.00 94.88 77 TYR A CA 1
ATOM 566 C C . TYR A 1 77 ? 14.175 0.956 -8.450 1.00 94.88 77 TYR A C 1
ATOM 568 O O . TYR A 1 77 ? 14.302 1.305 -7.281 1.00 94.88 77 TYR A O 1
ATOM 576 N N . ALA A 1 78 ? 15.206 0.832 -9.293 1.00 94.12 78 ALA A N 1
ATOM 577 C CA . ALA A 1 78 ? 16.603 1.057 -8.915 1.00 94.12 78 ALA A CA 1
ATOM 578 C C . ALA A 1 78 ? 17.037 0.296 -7.639 1.00 94.12 78 ALA A C 1
ATOM 580 O O . ALA A 1 78 ? 17.796 0.819 -6.830 1.00 94.12 78 ALA A O 1
ATOM 581 N N . GLY A 1 79 ? 16.541 -0.934 -7.453 1.00 96.00 79 GLY A N 1
ATOM 582 C CA . GLY A 1 79 ? 16.888 -1.773 -6.301 1.00 96.00 79 GLY A CA 1
ATOM 583 C C . GLY A 1 79 ? 16.174 -1.408 -4.996 1.00 96.00 79 GLY A C 1
ATOM 584 O O . GLY A 1 79 ? 16.581 -1.880 -3.940 1.00 96.00 79 GLY A O 1
ATOM 585 N N . SER A 1 80 ? 15.149 -0.548 -5.027 1.00 96.88 80 SER A N 1
ATOM 586 C CA . SER A 1 80 ? 14.458 -0.095 -3.816 1.00 96.88 80 SER A CA 1
ATOM 587 C C . SER A 1 80 ? 12.968 0.192 -4.035 1.00 96.88 80 SER A C 1
ATOM 589 O O . SER A 1 80 ? 12.409 0.013 -5.125 1.00 96.88 80 SER A O 1
ATOM 591 N N . LEU A 1 81 ? 12.317 0.627 -2.955 1.00 97.38 81 LEU A N 1
ATOM 592 C CA . LEU A 1 81 ? 10.936 1.084 -2.940 1.00 97.38 81 LEU A CA 1
ATOM 593 C C . LEU A 1 81 ? 10.766 2.269 -3.913 1.00 97.38 81 LEU A C 1
ATOM 595 O O . LEU A 1 81 ? 11.575 3.200 -3.878 1.00 97.38 81 LEU A O 1
ATOM 599 N N . PRO A 1 82 ? 9.719 2.287 -4.757 1.00 98.06 82 PRO A N 1
ATOM 600 C CA . PRO A 1 82 ? 9.449 3.405 -5.650 1.00 98.06 82 PRO A CA 1
ATOM 601 C C . PRO A 1 82 ? 9.374 4.730 -4.890 1.00 98.06 82 PRO A C 1
ATOM 603 O O . PRO A 1 82 ? 8.658 4.833 -3.894 1.00 98.06 82 PRO A O 1
ATOM 606 N N . GLY A 1 83 ? 10.066 5.760 -5.386 1.00 98.25 83 GLY A N 1
ATOM 607 C CA . GLY A 1 83 ? 10.128 7.067 -4.722 1.00 98.25 83 GLY A CA 1
ATOM 608 C C . GLY A 1 83 ? 8.753 7.698 -4.488 1.00 98.25 83 GLY A C 1
ATOM 609 O O . GLY A 1 83 ? 8.514 8.266 -3.430 1.00 98.25 83 GLY A O 1
ATOM 610 N N . SER A 1 84 ? 7.812 7.523 -5.420 1.00 97.94 84 SER A N 1
ATOM 611 C CA . SER A 1 84 ? 6.424 7.976 -5.259 1.00 97.94 84 SER A CA 1
ATOM 612 C C . SER A 1 84 ? 5.697 7.262 -4.115 1.00 97.94 84 SER A C 1
ATOM 614 O O . SER A 1 84 ? 5.003 7.909 -3.334 1.00 97.94 84 SER A O 1
ATOM 616 N N . LEU A 1 85 ? 5.874 5.942 -3.977 1.00 98.62 85 LEU A N 1
ATOM 617 C CA . LEU A 1 85 ? 5.296 5.181 -2.869 1.00 98.62 85 LEU A CA 1
ATOM 618 C C . LEU A 1 85 ? 5.967 5.539 -1.541 1.00 98.62 85 LEU A C 1
ATOM 620 O O . LEU A 1 85 ? 5.280 5.710 -0.541 1.00 98.62 85 LEU A O 1
ATOM 624 N N . LYS A 1 86 ? 7.293 5.704 -1.528 1.00 98.56 86 LYS A N 1
ATOM 625 C CA . LYS A 1 86 ? 8.019 6.171 -0.344 1.00 98.56 86 LYS A CA 1
ATOM 626 C C . LYS A 1 86 ? 7.521 7.548 0.106 1.00 98.56 86 LYS A C 1
ATOM 628 O O . LYS A 1 86 ? 7.232 7.717 1.281 1.00 98.56 86 LYS A O 1
ATOM 633 N N . ASN A 1 87 ? 7.325 8.474 -0.832 1.00 98.75 87 ASN A N 1
ATOM 634 C CA . ASN A 1 87 ? 6.763 9.800 -0.579 1.00 98.75 87 ASN A CA 1
ATOM 635 C C . ASN A 1 87 ? 5.349 9.738 0.023 1.00 98.75 87 ASN A C 1
ATOM 637 O O . ASN A 1 87 ? 5.045 10.459 0.967 1.00 98.75 87 ASN A O 1
ATOM 641 N N . LEU A 1 88 ? 4.489 8.852 -0.493 1.00 98.75 88 LEU A N 1
ATOM 642 C CA . LEU A 1 88 ? 3.176 8.580 0.098 1.00 98.75 88 LEU A CA 1
ATOM 643 C C . LEU A 1 88 ? 3.311 8.108 1.552 1.00 98.75 88 LEU A C 1
ATOM 645 O O . LEU A 1 88 ? 2.600 8.606 2.419 1.00 98.75 88 LEU A O 1
ATOM 649 N N . LEU A 1 89 ? 4.209 7.154 1.820 1.00 98.75 89 LEU A N 1
ATOM 650 C CA . LEU A 1 89 ? 4.420 6.629 3.170 1.00 98.75 89 LEU A CA 1
ATOM 651 C C . LEU A 1 89 ? 4.964 7.701 4.115 1.00 98.75 89 LEU A C 1
ATOM 653 O O . LEU A 1 89 ? 4.506 7.761 5.246 1.00 98.75 89 LEU A O 1
ATOM 657 N N . ASP A 1 90 ? 5.853 8.581 3.655 1.00 98.69 90 ASP A N 1
ATOM 658 C CA . ASP A 1 90 ? 6.377 9.685 4.467 1.00 98.69 90 ASP A CA 1
ATOM 659 C C . ASP A 1 90 ? 5.259 10.625 4.939 1.00 98.69 90 ASP A C 1
ATOM 661 O O . ASP A 1 90 ? 5.174 10.936 6.127 1.00 98.69 90 ASP A O 1
ATOM 665 N N . TRP A 1 91 ? 4.319 10.971 4.052 1.00 98.62 91 TRP A N 1
ATOM 666 C CA . TRP A 1 91 ? 3.129 11.745 4.418 1.00 98.62 91 TRP A CA 1
ATOM 667 C C . TRP A 1 91 ? 2.238 11.060 5.465 1.00 98.62 91 TRP A C 1
ATOM 669 O O . TRP A 1 91 ? 1.638 11.754 6.290 1.00 98.62 91 TRP A O 1
ATOM 679 N N . LEU A 1 92 ? 2.113 9.729 5.414 1.00 98.44 92 LEU A N 1
ATOM 680 C CA . LEU A 1 92 ? 1.286 8.950 6.347 1.00 98.44 92 LEU A CA 1
ATOM 681 C C . LEU A 1 92 ? 1.988 8.649 7.677 1.00 98.44 92 LEU A C 1
ATOM 683 O O . LEU A 1 92 ? 1.333 8.485 8.704 1.00 98.44 92 LEU A O 1
ATOM 687 N N . VAL A 1 93 ? 3.315 8.534 7.664 1.00 98.06 93 VAL A N 1
ATOM 688 C CA . VAL A 1 93 ? 4.128 8.394 8.877 1.00 98.06 93 VAL A CA 1
ATOM 689 C C . VAL A 1 93 ? 4.062 9.692 9.676 1.00 98.06 93 VAL A C 1
ATOM 691 O O . VAL A 1 93 ? 3.773 9.653 10.867 1.00 98.06 93 VAL A O 1
ATOM 694 N N . ASP A 1 94 ? 4.259 10.833 9.014 1.00 97.44 94 ASP A N 1
ATOM 695 C CA . ASP A 1 94 ? 4.194 12.160 9.635 1.00 97.44 94 ASP A CA 1
ATOM 696 C C . ASP A 1 94 ? 2.807 12.468 10.231 1.00 97.44 94 ASP A C 1
ATOM 698 O O . ASP A 1 94 ? 2.709 13.025 11.323 1.00 97.44 94 ASP A O 1
ATOM 702 N N . GLY A 1 95 ? 1.727 12.046 9.560 1.00 95.38 95 GLY A N 1
ATOM 703 C CA . GLY A 1 95 ? 0.352 12.221 10.051 1.00 95.38 95 GLY A CA 1
ATOM 704 C C . GLY A 1 95 ? -0.115 11.161 11.057 1.00 95.38 95 GLY A C 1
ATOM 705 O O . GLY A 1 95 ? -1.129 11.348 11.730 1.00 95.38 95 GLY A O 1
ATOM 706 N N . GLY A 1 96 ? 0.623 10.056 11.199 1.00 96.50 96 GLY A N 1
ATOM 707 C CA . GLY A 1 96 ? 0.323 8.977 12.138 1.00 96.50 96 GLY A CA 1
ATOM 708 C C . GLY A 1 96 ? -0.810 8.038 11.711 1.00 96.50 96 GLY A C 1
ATOM 709 O O . GLY A 1 96 ? -1.180 7.155 12.490 1.00 96.50 96 GLY A O 1
ATOM 710 N N . GLU A 1 97 ? -1.346 8.158 10.490 1.00 97.19 97 GLU A N 1
ATOM 711 C CA . GLU A 1 97 ? -2.491 7.362 10.018 1.00 97.19 97 GLU A CA 1
ATOM 712 C C . GLU A 1 97 ? -2.186 5.858 9.876 1.00 97.19 97 GLU A C 1
ATOM 714 O O . GLU A 1 97 ? -3.108 5.038 9.787 1.00 97.19 97 GLU A O 1
ATOM 719 N N . LEU A 1 98 ? -0.902 5.484 9.853 1.00 96.75 98 LEU A N 1
ATOM 720 C CA . LEU A 1 98 ? -0.452 4.089 9.834 1.00 96.75 98 LEU A CA 1
ATOM 721 C C . LEU A 1 98 ? -0.510 3.412 11.210 1.00 96.75 98 LEU A C 1
ATOM 723 O O . LEU A 1 98 ? -0.528 2.182 11.272 1.00 96.75 98 LEU A O 1
ATOM 727 N N . THR A 1 99 ? -0.587 4.172 12.305 1.00 96.56 99 THR A N 1
ATOM 728 C CA . THR A 1 99 ? -0.492 3.622 13.663 1.00 96.56 99 THR A CA 1
ATOM 729 C C . THR A 1 99 ? -1.612 2.620 13.936 1.00 96.56 99 THR A C 1
ATOM 731 O O . THR A 1 99 ? -2.796 2.947 13.881 1.00 96.56 99 THR A O 1
ATOM 734 N N . GLY A 1 100 ? -1.246 1.375 14.244 1.00 94.06 100 GLY A N 1
ATOM 735 C CA . GLY A 1 100 ? -2.187 0.287 14.511 1.00 94.06 100 GLY A CA 1
ATOM 736 C C . GLY A 1 100 ? -2.929 -0.233 13.275 1.00 94.06 100 GLY A C 1
ATOM 737 O O . GLY A 1 100 ? -3.718 -1.174 13.393 1.00 94.06 100 GLY A O 1
ATOM 738 N N . ARG A 1 101 ? -2.678 0.330 12.087 1.00 95.06 101 ARG A N 1
ATOM 739 C CA . ARG A 1 101 ? -3.368 -0.037 10.850 1.00 95.06 101 ARG A CA 1
ATOM 740 C C . ARG A 1 101 ? -2.956 -1.436 10.404 1.00 95.06 101 ARG A C 1
ATOM 742 O O . ARG A 1 101 ? -1.768 -1.712 10.263 1.00 95.06 101 ARG A O 1
ATOM 749 N N . ALA A 1 102 ? -3.922 -2.319 10.152 1.00 97.00 102 ALA A N 1
ATOM 750 C CA . ALA A 1 102 ? -3.637 -3.618 9.549 1.00 97.00 102 ALA A CA 1
ATOM 751 C C . ALA A 1 102 ? -3.090 -3.423 8.128 1.00 97.00 102 ALA A C 1
ATOM 753 O O . ALA A 1 102 ? -3.686 -2.696 7.332 1.00 97.00 102 ALA A O 1
ATOM 754 N N . ALA A 1 103 ? -1.977 -4.074 7.800 1.00 97.88 103 ALA A N 1
ATOM 755 C CA . ALA A 1 103 ? -1.366 -3.970 6.481 1.00 97.88 103 ALA A CA 1
ATOM 756 C C . ALA A 1 103 ? -0.841 -5.322 5.992 1.00 97.88 103 ALA A C 1
ATOM 758 O O . ALA A 1 103 ? -0.387 -6.145 6.785 1.00 97.88 103 ALA A O 1
ATOM 759 N N . ALA A 1 104 ? -0.864 -5.530 4.680 1.00 98.44 104 ALA A N 1
ATOM 760 C CA . ALA A 1 104 ? -0.155 -6.609 4.003 1.00 98.44 104 ALA A CA 1
ATOM 761 C C . ALA A 1 104 ? 0.382 -6.117 2.655 1.00 98.44 104 ALA A C 1
ATOM 763 O O . ALA A 1 104 ? -0.060 -5.087 2.134 1.00 98.44 104 ALA A O 1
ATOM 764 N N . TRP A 1 105 ? 1.322 -6.862 2.076 1.00 98.38 105 TRP A N 1
ATOM 765 C CA . TRP A 1 105 ? 1.834 -6.583 0.740 1.00 98.38 105 TRP A CA 1
ATOM 766 C C . TRP A 1 105 ? 1.658 -7.770 -0.213 1.00 98.38 105 TRP A C 1
ATOM 768 O O . TRP A 1 105 ? 1.714 -8.933 0.180 1.00 98.38 105 TRP A O 1
ATOM 778 N N . LEU A 1 106 ? 1.456 -7.457 -1.490 1.00 98.31 106 LEU A N 1
ATOM 779 C CA . LEU A 1 106 ? 1.485 -8.379 -2.618 1.00 98.31 106 LEU A CA 1
ATOM 780 C C . LEU A 1 106 ? 2.692 -8.040 -3.490 1.00 98.31 106 LEU A C 1
ATOM 782 O O . LEU A 1 106 ? 2.845 -6.898 -3.924 1.00 98.31 106 LEU A O 1
ATOM 786 N N . SER A 1 107 ? 3.502 -9.033 -3.826 1.00 96.62 107 SER A N 1
ATOM 787 C CA . SER A 1 107 ? 4.517 -8.905 -4.869 1.00 96.62 107 SER A CA 1
ATOM 788 C C . SER 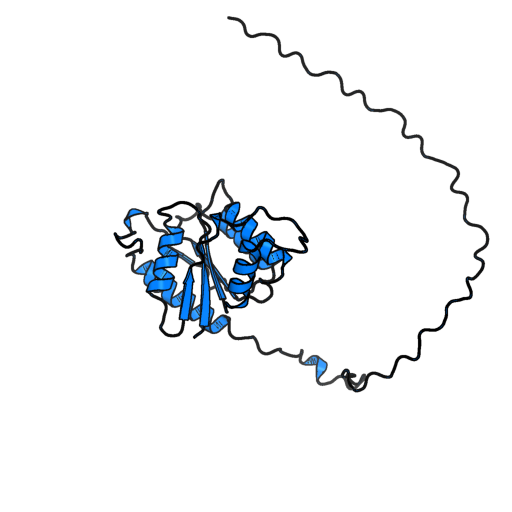A 1 107 ? 4.127 -9.756 -6.065 1.00 96.62 107 SER A C 1
ATOM 790 O O . SER A 1 107 ? 3.799 -10.931 -5.910 1.00 96.62 107 SER A O 1
ATOM 792 N N . VAL A 1 108 ? 4.168 -9.167 -7.260 1.00 97.56 108 VAL A N 1
ATOM 793 C CA . VAL A 1 108 ? 3.937 -9.886 -8.525 1.00 97.56 108 VAL A CA 1
ATOM 794 C C . VAL A 1 108 ? 5.220 -10.119 -9.321 1.00 97.56 108 VAL A C 1
ATOM 796 O O . VAL A 1 108 ? 5.193 -10.609 -10.450 1.00 97.56 108 VAL A O 1
ATOM 799 N N . ALA A 1 109 ? 6.362 -9.760 -8.735 1.00 95.38 109 ALA A N 1
ATOM 800 C CA . ALA A 1 109 ? 7.668 -9.904 -9.348 1.00 95.38 109 ALA A CA 1
ATOM 801 C C . ALA A 1 109 ? 8.228 -11.324 -9.170 1.00 95.38 109 ALA A C 1
ATOM 803 O O . ALA A 1 109 ? 7.864 -12.066 -8.253 1.00 95.38 109 ALA A O 1
ATOM 804 N N . ALA A 1 110 ? 9.157 -11.694 -10.053 1.00 92.81 110 ALA A N 1
ATOM 805 C CA . ALA A 1 110 ? 9.945 -12.909 -9.892 1.00 92.81 110 ALA A CA 1
ATOM 806 C C . ALA A 1 110 ? 10.802 -12.852 -8.610 1.00 92.81 110 ALA A C 1
ATOM 808 O O . ALA A 1 110 ? 11.191 -11.761 -8.185 1.00 92.81 110 ALA A O 1
ATOM 809 N N . PRO A 1 111 ? 11.135 -14.002 -7.995 1.00 90.94 111 PRO A N 1
ATOM 810 C CA . PRO A 1 111 ? 12.044 -14.034 -6.854 1.00 90.94 111 PRO A CA 1
ATOM 811 C C . PRO A 1 111 ? 13.367 -13.306 -7.138 1.00 90.94 111 PRO A C 1
ATOM 813 O O . PRO A 1 111 ? 13.927 -13.442 -8.226 1.00 90.94 111 PRO A O 1
ATOM 816 N N . GLY A 1 112 ? 13.844 -12.522 -6.168 1.00 91.50 112 GLY A N 1
ATOM 817 C CA . GLY A 1 112 ? 15.062 -11.713 -6.292 1.00 91.50 112 GLY A CA 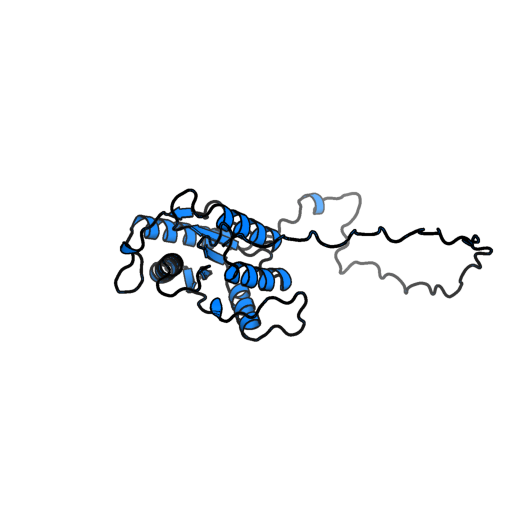1
ATOM 818 C C . GLY A 1 112 ? 14.885 -10.397 -7.062 1.00 91.50 112 GLY A C 1
ATOM 819 O O . GLY A 1 112 ? 15.873 -9.743 -7.378 1.00 91.50 112 GLY A O 1
ATOM 820 N N . ARG A 1 113 ? 13.649 -10.005 -7.410 1.00 93.56 113 ARG A N 1
ATOM 821 C CA . ARG A 1 113 ? 13.345 -8.767 -8.164 1.00 93.56 113 ARG A CA 1
ATOM 822 C C . ARG A 1 113 ? 12.507 -7.754 -7.379 1.00 93.56 113 ARG A C 1
ATOM 824 O O . ARG A 1 113 ? 11.996 -6.805 -7.968 1.00 93.56 113 ARG A O 1
ATOM 831 N N . ASP A 1 114 ? 12.308 -8.004 -6.093 1.00 94.75 114 ASP A N 1
ATOM 832 C CA . ASP A 1 114 ? 11.446 -7.238 -5.191 1.00 94.75 114 ASP A CA 1
ATOM 833 C C . ASP A 1 114 ? 11.997 -7.142 -3.762 1.00 94.75 114 ASP A C 1
ATOM 835 O O . ASP A 1 114 ? 11.288 -6.706 -2.857 1.00 94.75 114 ASP A O 1
ATOM 839 N N . GLU A 1 115 ? 13.224 -7.601 -3.516 1.00 95.88 115 GLU A N 1
ATOM 840 C CA . GLU A 1 115 ? 13.778 -7.694 -2.165 1.00 95.88 115 GLU A CA 1
ATOM 841 C C . GLU A 1 115 ? 13.997 -6.321 -1.532 1.00 95.88 115 GLU A C 1
ATOM 843 O O . GLU A 1 115 ? 13.607 -6.120 -0.381 1.00 95.88 115 GLU A O 1
ATOM 848 N N . GLY A 1 116 ? 14.555 -5.373 -2.285 1.00 97.31 116 GLY A N 1
ATOM 849 C CA . GLY A 1 116 ? 14.788 -4.011 -1.824 1.00 97.31 116 GLY A CA 1
ATOM 850 C C . GLY A 1 116 ? 13.485 -3.238 -1.659 1.00 97.31 116 GLY A C 1
ATOM 851 O O . GLY A 1 116 ? 13.287 -2.563 -0.647 1.00 97.31 116 GLY A O 1
ATOM 852 N N . ALA A 1 117 ? 12.546 -3.396 -2.596 1.00 97.38 117 ALA A N 1
ATOM 853 C CA . ALA A 1 117 ? 11.219 -2.793 -2.467 1.00 97.38 117 ALA A CA 1
ATOM 854 C C . ALA A 1 117 ? 10.452 -3.328 -1.256 1.00 97.38 117 ALA A C 1
ATOM 856 O O . ALA A 1 117 ? 9.896 -2.549 -0.485 1.00 97.38 117 ALA A O 1
ATOM 857 N N . ARG A 1 118 ? 10.452 -4.647 -1.047 1.00 96.50 118 ARG A N 1
ATOM 858 C CA . ARG A 1 118 ? 9.789 -5.274 0.098 1.00 96.50 118 ARG A CA 1
ATOM 859 C C . ARG A 1 118 ? 10.438 -4.861 1.416 1.00 96.50 118 ARG A C 1
ATOM 861 O O . ARG A 1 118 ? 9.721 -4.477 2.332 1.00 96.50 118 ARG A O 1
ATOM 868 N N . ALA A 1 119 ? 11.767 -4.906 1.513 1.00 97.31 119 ALA A N 1
ATOM 869 C CA . ALA A 1 119 ? 12.477 -4.491 2.720 1.00 97.31 119 ALA A CA 1
ATOM 870 C C . ALA A 1 119 ? 12.205 -3.015 3.057 1.00 97.31 119 ALA A C 1
ATOM 872 O O . ALA A 1 119 ? 11.907 -2.690 4.205 1.00 97.31 119 ALA A O 1
ATOM 873 N N . GLY A 1 120 ? 12.234 -2.132 2.052 1.00 98.25 120 GLY A N 1
ATOM 874 C CA . GLY A 1 120 ? 11.905 -0.717 2.223 1.00 98.25 120 GLY A CA 1
ATOM 875 C C . GLY A 1 120 ? 10.448 -0.482 2.629 1.00 98.25 120 GLY A C 1
ATOM 876 O O . GLY A 1 120 ? 10.185 0.335 3.509 1.00 98.25 120 GLY A O 1
ATOM 877 N N . LEU A 1 121 ? 9.505 -1.217 2.030 1.00 98.50 121 LEU A N 1
ATOM 878 C CA . LEU A 1 121 ? 8.086 -1.136 2.377 1.00 98.50 121 LEU A CA 1
ATOM 879 C C . LEU A 1 121 ? 7.827 -1.598 3.813 1.00 98.50 121 LEU A C 1
ATOM 881 O O . LEU A 1 121 ? 7.162 -0.894 4.565 1.00 98.50 121 LEU A O 1
ATOM 885 N N . GLU A 1 122 ? 8.342 -2.769 4.194 1.00 98.31 122 GLU A N 1
ATOM 886 C CA . GLU A 1 122 ? 8.178 -3.308 5.547 1.00 98.31 122 GLU A CA 1
ATOM 887 C C . GLU A 1 122 ? 8.775 -2.360 6.590 1.00 98.31 122 GLU A C 1
ATOM 889 O O . GLU A 1 122 ? 8.090 -2.025 7.550 1.00 98.31 122 GLU A O 1
ATOM 894 N N . SER A 1 123 ? 9.986 -1.848 6.348 1.00 98.38 123 SER A N 1
ATOM 895 C CA . SER A 1 123 ? 10.641 -0.873 7.227 1.00 98.38 123 SER A CA 1
ATOM 896 C C . SER A 1 123 ? 9.800 0.395 7.421 1.00 98.38 123 SER A C 1
ATOM 898 O O . SER A 1 123 ? 9.575 0.824 8.551 1.00 98.38 123 SER A O 1
ATOM 900 N N . ALA A 1 124 ? 9.264 0.970 6.339 1.00 98.38 124 ALA A N 1
ATOM 901 C CA . ALA A 1 124 ? 8.432 2.170 6.418 1.00 98.38 124 ALA A CA 1
ATOM 902 C C . ALA A 1 124 ? 7.090 1.922 7.133 1.00 98.38 124 ALA A C 1
ATOM 904 O O . ALA A 1 124 ? 6.658 2.751 7.933 1.00 98.38 124 ALA A O 1
ATOM 905 N N . LEU A 1 125 ? 6.439 0.781 6.878 1.00 98.31 125 LEU A N 1
ATOM 906 C CA . LEU A 1 125 ? 5.193 0.402 7.553 1.00 98.31 125 LEU A CA 1
ATOM 907 C C . LEU A 1 125 ? 5.406 0.174 9.054 1.00 98.31 125 LEU A C 1
ATOM 909 O O . LEU A 1 125 ? 4.618 0.665 9.860 1.00 98.31 125 LEU A O 1
ATOM 913 N N . GLU A 1 126 ? 6.465 -0.546 9.426 1.00 97.12 126 GLU A N 1
ATOM 914 C CA . GLU A 1 126 ? 6.821 -0.798 10.826 1.00 97.12 126 GLU A CA 1
ATOM 915 C C . GLU A 1 126 ? 7.180 0.499 11.550 1.00 97.12 126 GLU A C 1
ATOM 917 O O . GLU A 1 126 ? 6.693 0.737 12.654 1.00 97.12 126 GLU A O 1
ATOM 922 N N . HIS A 1 127 ? 7.958 1.375 10.909 1.00 98.12 127 HIS A N 1
ATOM 923 C CA . HIS A 1 127 ? 8.284 2.691 11.451 1.00 98.12 127 HIS A CA 1
ATOM 924 C C . HIS A 1 127 ? 7.032 3.555 11.676 1.00 98.12 127 HIS A C 1
ATOM 926 O O . HIS A 1 127 ? 6.918 4.212 12.706 1.00 98.12 127 HIS A O 1
ATOM 932 N N . GLY A 1 128 ? 6.062 3.501 10.757 1.00 97.25 128 GLY A N 1
ATOM 933 C CA . GLY A 1 128 ? 4.757 4.156 10.901 1.00 97.25 128 GLY A CA 1
ATOM 934 C C . GLY A 1 128 ? 3.800 3.486 11.895 1.00 97.25 128 GLY A C 1
ATOM 935 O O . GLY A 1 128 ? 2.666 3.936 12.040 1.00 97.25 128 GLY A O 1
ATOM 936 N N . GLY A 1 129 ? 4.209 2.401 12.559 1.00 97.06 129 GLY A N 1
ATOM 937 C CA . GLY A 1 129 ? 3.395 1.700 13.551 1.00 97.06 129 GLY A CA 1
ATOM 938 C C . GLY A 1 129 ? 2.282 0.824 12.969 1.00 97.06 129 GLY A C 1
ATOM 939 O O . GLY A 1 129 ? 1.357 0.459 13.700 1.00 97.06 129 GLY A O 1
ATOM 940 N N . ALA A 1 130 ? 2.338 0.473 11.681 1.00 97.38 130 ALA A N 1
ATOM 941 C CA . ALA A 1 130 ? 1.370 -0.436 11.076 1.00 97.38 130 ALA A CA 1
ATOM 942 C C . ALA A 1 130 ? 1.534 -1.873 11.603 1.00 97.38 130 ALA A C 1
ATOM 944 O O . ALA A 1 130 ? 2.636 -2.377 11.819 1.00 97.38 130 ALA A O 1
ATOM 945 N N . ARG A 1 131 ? 0.411 -2.580 11.758 1.00 96.62 131 ARG A N 1
ATOM 946 C CA . ARG A 1 131 ? 0.360 -4.001 12.130 1.00 96.62 131 ARG A CA 1
ATOM 947 C C . ARG A 1 131 ? 0.476 -4.850 10.865 1.00 96.62 131 ARG A C 1
ATOM 949 O O . ARG A 1 131 ? -0.536 -5.209 10.257 1.00 96.62 131 ARG A O 1
ATOM 956 N N . LEU A 1 132 ? 1.708 -5.161 10.470 1.00 97.19 132 LEU A N 1
ATOM 957 C CA . LEU A 1 132 ? 1.988 -5.965 9.282 1.00 97.19 132 LEU A CA 1
ATOM 958 C C . LEU A 1 132 ? 1.596 -7.440 9.489 1.00 97.19 132 LEU A C 1
ATOM 960 O O . LEU A 1 132 ? 2.235 -8.176 10.244 1.00 97.19 132 LEU A O 1
ATOM 964 N N . LEU A 1 133 ? 0.579 -7.904 8.764 1.00 96.75 133 LEU A N 1
ATOM 965 C CA . LEU A 1 133 ? 0.165 -9.303 8.740 1.00 96.75 133 LEU A CA 1
ATOM 966 C C . LEU A 1 133 ? 1.057 -10.097 7.779 1.00 96.75 133 LEU A C 1
ATOM 968 O O . LEU A 1 133 ? 0.682 -10.375 6.642 1.00 96.75 133 LEU A O 1
ATOM 972 N N . ARG A 1 134 ? 2.240 -10.505 8.254 1.00 95.75 134 ARG A N 1
ATOM 973 C CA . ARG A 1 134 ? 3.232 -11.246 7.448 1.00 95.75 134 ARG A CA 1
ATOM 974 C C . ARG A 1 134 ? 2.680 -12.531 6.820 1.00 95.75 134 ARG A C 1
ATOM 976 O O . ARG A 1 134 ? 3.080 -12.883 5.719 1.00 95.75 134 ARG A O 1
ATOM 983 N N . ALA A 1 135 ? 1.732 -13.206 7.474 1.00 95.19 135 ALA A N 1
ATOM 984 C CA . ALA A 1 135 ? 1.077 -14.402 6.929 1.00 95.19 135 ALA A CA 1
ATOM 985 C C . ALA A 1 135 ? 0.209 -14.119 5.685 1.00 95.19 135 ALA A C 1
ATOM 987 O O . ALA A 1 135 ? -0.059 -15.030 4.910 1.00 95.19 135 ALA A O 1
ATOM 988 N N . ALA A 1 136 ? -0.223 -12.869 5.494 1.00 96.38 136 ALA A N 1
ATOM 989 C CA . ALA A 1 136 ? -0.942 -12.409 4.309 1.00 96.38 136 ALA A CA 1
ATOM 990 C C . ALA A 1 136 ? -0.026 -11.657 3.332 1.00 96.38 136 ALA A C 1
ATOM 992 O O . ALA A 1 136 ? -0.517 -11.061 2.381 1.00 96.38 136 ALA A O 1
ATOM 993 N N . CYS A 1 137 ? 1.289 -11.662 3.553 1.00 96.94 137 CYS A N 1
ATOM 994 C CA . CYS A 1 137 ? 2.251 -11.081 2.636 1.00 96.94 137 CYS A CA 1
ATOM 995 C C . CYS A 1 137 ? 2.724 -12.138 1.636 1.00 96.94 137 CYS A C 1
ATOM 997 O O . CYS A 1 137 ? 3.426 -13.081 2.004 1.00 96.94 137 CYS A O 1
ATOM 999 N N . VAL A 1 138 ? 2.319 -12.002 0.373 1.00 96.12 138 VAL A N 1
ATOM 1000 C CA . VAL A 1 138 ? 2.449 -13.077 -0.622 1.00 96.12 138 VAL A CA 1
ATOM 1001 C C . VAL A 1 138 ? 3.197 -12.589 -1.856 1.00 96.12 138 VAL A C 1
ATOM 1003 O O . VAL A 1 138 ? 2.980 -11.480 -2.345 1.00 96.12 138 VAL A O 1
ATOM 1006 N N . ARG A 1 139 ? 4.062 -13.452 -2.395 1.00 96.25 139 ARG A N 1
ATOM 1007 C CA . ARG A 1 139 ? 4.665 -13.287 -3.720 1.00 96.25 139 ARG A CA 1
ATOM 1008 C C . ARG A 1 139 ? 4.003 -14.248 -4.704 1.00 96.25 139 ARG A C 1
ATOM 1010 O O . ARG A 1 139 ? 4.062 -15.459 -4.514 1.00 96.25 139 ARG A O 1
ATOM 1017 N N . VAL A 1 140 ? 3.421 -13.709 -5.770 1.00 97.00 140 VAL A N 1
ATOM 1018 C CA . VAL A 1 140 ? 2.840 -14.463 -6.887 1.00 97.00 140 VAL A CA 1
ATOM 1019 C C . VAL A 1 140 ? 3.504 -13.971 -8.172 1.00 97.00 140 VAL A C 1
ATOM 1021 O O . VAL A 1 140 ? 3.041 -12.992 -8.742 1.00 97.00 140 VAL A O 1
ATOM 1024 N N . PRO A 1 141 ? 4.609 -14.586 -8.628 1.00 96.81 141 PRO A N 1
ATOM 1025 C CA . PRO A 1 141 ? 5.293 -14.149 -9.841 1.00 96.81 141 PRO A CA 1
ATOM 1026 C C . PRO A 1 141 ? 4.378 -14.229 -11.064 1.00 96.81 141 PRO A C 1
ATOM 1028 O O . PRO A 1 141 ? 3.837 -15.295 -11.368 1.00 96.81 141 PRO A O 1
ATOM 1031 N N . LEU A 1 142 ? 4.234 -13.112 -11.774 1.00 96.50 142 LEU A N 1
ATOM 1032 C CA . LEU A 1 142 ? 3.362 -12.989 -12.939 1.00 96.50 142 LEU A CA 1
ATOM 1033 C C . LEU A 1 142 ? 4.106 -12.398 -14.138 1.00 96.50 142 LEU A C 1
ATOM 1035 O O . LEU A 1 142 ? 5.090 -11.671 -14.006 1.00 96.50 142 LEU A O 1
ATOM 1039 N N . ASP A 1 143 ? 3.582 -12.692 -15.323 1.00 93.62 143 ASP A N 1
ATOM 1040 C CA . ASP A 1 143 ? 4.004 -12.098 -16.587 1.00 93.62 143 ASP A CA 1
ATOM 1041 C C . ASP A 1 143 ? 2.964 -11.064 -17.036 1.00 93.62 143 ASP A C 1
ATOM 1043 O O . ASP A 1 143 ? 1.768 -11.252 -16.816 1.00 93.62 143 ASP A O 1
ATOM 1047 N N . ILE A 1 144 ? 3.386 -9.981 -17.691 1.00 92.88 144 ILE A N 1
ATOM 1048 C CA . ILE A 1 144 ? 2.462 -8.950 -18.189 1.00 92.88 144 ILE A CA 1
ATOM 1049 C C . ILE A 1 144 ? 1.421 -9.502 -19.173 1.00 92.88 144 ILE A C 1
ATOM 1051 O O . ILE A 1 144 ? 0.307 -8.996 -19.225 1.00 92.88 144 ILE A O 1
ATOM 1055 N N . ARG A 1 145 ? 1.738 -10.588 -19.886 1.00 94.12 145 ARG A N 1
ATOM 1056 C CA . ARG A 1 145 ? 0.814 -11.298 -20.785 1.00 94.12 145 ARG A CA 1
ATOM 1057 C C . ARG A 1 145 ? -0.360 -11.959 -20.058 1.00 94.12 145 ARG A C 1
ATOM 1059 O O . ARG A 1 145 ? -1.291 -12.403 -20.713 1.00 94.12 145 ARG A O 1
ATOM 1066 N N . SER A 1 146 ? -0.312 -12.055 -18.726 1.00 94.56 146 SER A N 1
ATOM 1067 C CA . SER A 1 146 ? -1.436 -12.549 -17.917 1.00 94.56 146 SER A CA 1
ATOM 1068 C C . SER A 1 146 ? -2.547 -11.512 -17.724 1.00 94.56 146 SER A C 1
ATOM 1070 O O . SER A 1 146 ? -3.597 -11.856 -17.180 1.00 94.56 146 SER A O 1
ATOM 1072 N N . VAL A 1 147 ? -2.312 -10.259 -18.134 1.00 96.94 147 VAL A N 1
ATOM 1073 C CA . VAL A 1 147 ? -3.302 -9.183 -18.083 1.00 96.94 147 VAL A CA 1
ATOM 1074 C C . VAL A 1 147 ? -4.217 -9.268 -19.305 1.00 96.94 147 VAL A C 1
ATOM 1076 O O . VAL A 1 147 ? -3.739 -9.285 -20.437 1.00 96.94 147 VAL A O 1
ATOM 1079 N N . ASP A 1 148 ? -5.523 -9.321 -19.064 1.00 94.88 148 ASP A N 1
ATOM 1080 C CA . ASP A 1 148 ? -6.563 -9.364 -20.085 1.00 94.88 148 ASP A CA 1
ATOM 1081 C C . ASP A 1 148 ? -6.906 -7.970 -20.646 1.00 94.88 148 ASP A C 1
ATOM 1083 O O . ASP A 1 148 ? -6.369 -6.936 -20.235 1.00 94.88 148 ASP A O 1
ATOM 1087 N N . GLU A 1 149 ? -7.837 -7.935 -21.600 1.00 93.38 149 GLU A N 1
ATOM 1088 C CA . GLU A 1 149 ? -8.319 -6.709 -22.246 1.00 93.38 149 GLU A CA 1
ATOM 1089 C C . GLU A 1 149 ? -9.032 -5.731 -21.295 1.00 93.38 149 GLU A C 1
ATOM 1091 O O . GLU A 1 149 ? -9.147 -4.543 -21.597 1.00 93.38 149 GLU A O 1
ATOM 1096 N N . HIS A 1 150 ? -9.473 -6.195 -20.124 1.00 93.25 150 HIS A N 1
ATOM 1097 C CA . HIS A 1 150 ? -10.084 -5.365 -19.088 1.00 93.25 150 HIS A CA 1
ATOM 1098 C C . HIS A 1 150 ? -9.052 -4.822 -18.089 1.00 93.25 150 HIS A C 1
ATOM 1100 O O . HIS A 1 150 ? -9.401 -4.087 -17.159 1.00 93.25 150 HIS A O 1
ATOM 1106 N N . GLY A 1 151 ? -7.769 -5.151 -18.270 1.00 95.12 151 GLY A N 1
ATOM 1107 C CA . GLY A 1 151 ? -6.702 -4.758 -17.359 1.00 95.12 151 GLY A CA 1
ATOM 1108 C C . GLY A 1 151 ? -6.720 -5.536 -16.041 1.00 95.12 151 GLY A C 1
ATOM 1109 O O . GLY A 1 151 ? -6.226 -5.018 -15.033 1.00 95.12 151 GLY A O 1
ATOM 1110 N N . LEU A 1 152 ? -7.306 -6.737 -16.038 1.00 97.44 152 LEU A N 1
ATOM 1111 C CA . LEU A 1 152 ? -7.328 -7.676 -14.919 1.00 97.44 152 LEU A CA 1
ATOM 1112 C C . LEU A 1 152 ? -6.373 -8.836 -15.195 1.00 97.44 152 LEU A C 1
ATOM 1114 O O . LEU A 1 152 ? -6.037 -9.125 -16.334 1.00 97.44 152 LEU A O 1
ATOM 1118 N N . VAL A 1 153 ? -5.908 -9.508 -14.150 1.00 97.94 153 VAL A N 1
ATOM 1119 C CA . VAL A 1 153 ? -5.023 -10.668 -14.282 1.00 97.94 153 VAL A CA 1
ATOM 1120 C C . VAL A 1 153 ? -5.860 -11.943 -14.283 1.00 97.94 153 VAL A C 1
ATOM 1122 O O . VAL A 1 153 ? -6.624 -12.168 -13.345 1.00 97.94 153 VAL A O 1
ATOM 1125 N N . ALA A 1 154 ? -5.679 -12.805 -15.285 1.00 95.44 154 ALA A N 1
ATOM 1126 C CA . ALA A 1 154 ? -6.437 -14.052 -15.441 1.00 95.44 154 ALA A CA 1
ATOM 1127 C C . ALA A 1 154 ? -5.839 -15.270 -14.695 1.00 95.44 154 ALA A C 1
ATOM 1129 O O . ALA A 1 154 ? -6.412 -16.356 -14.741 1.00 95.44 154 ALA A O 1
ATOM 1130 N N . ASP A 1 155 ? -4.690 -15.122 -14.023 1.00 96.06 155 ASP A N 1
ATOM 1131 C CA . ASP A 1 155 ? -4.001 -16.223 -13.330 1.00 96.06 155 ASP A CA 1
ATOM 1132 C C . ASP A 1 155 ? -4.786 -16.708 -12.085 1.00 96.06 155 ASP A C 1
ATOM 1134 O O . ASP A 1 155 ? -4.919 -15.953 -11.113 1.00 96.06 155 ASP A O 1
ATOM 1138 N N . PRO A 1 156 ? -5.246 -17.977 -12.043 1.00 95.31 156 PRO A N 1
ATOM 1139 C CA . PRO A 1 156 ? -6.027 -18.500 -10.919 1.00 95.31 156 PRO A CA 1
ATOM 1140 C C . PRO A 1 156 ? -5.271 -18.511 -9.587 1.00 95.31 156 PRO A C 1
ATOM 1142 O O . PRO A 1 156 ? -5.885 -18.416 -8.524 1.00 95.31 156 PRO A O 1
ATOM 1145 N N . ARG A 1 157 ? -3.934 -18.609 -9.612 1.00 96.25 157 ARG A N 1
ATOM 1146 C CA . ARG A 1 157 ? -3.114 -18.577 -8.390 1.00 96.25 157 ARG A CA 1
ATOM 1147 C C . ARG A 1 157 ? -3.204 -17.211 -7.730 1.00 96.25 157 ARG A C 1
ATOM 1149 O O . ARG A 1 157 ? -3.274 -17.138 -6.506 1.00 96.25 157 ARG A O 1
ATOM 1156 N N . LEU A 1 158 ? -3.239 -16.145 -8.536 1.00 97.75 158 LEU A N 1
ATOM 1157 C CA . LEU A 1 158 ? -3.457 -14.800 -8.023 1.00 97.75 158 LEU A CA 1
ATOM 1158 C C . LEU A 1 158 ? -4.857 -14.684 -7.413 1.00 97.75 158 LEU A C 1
ATOM 1160 O O . LEU A 1 158 ? -4.974 -14.165 -6.311 1.00 97.75 158 LEU A O 1
ATOM 1164 N N . HIS A 1 159 ? -5.908 -15.178 -8.076 1.00 96.81 159 HIS A N 1
ATOM 1165 C CA . HIS A 1 159 ? -7.280 -15.093 -7.546 1.00 96.81 159 HIS A CA 1
ATOM 1166 C C . HIS A 1 159 ? -7.417 -15.772 -6.182 1.00 96.81 159 HIS A C 1
ATOM 1168 O O . HIS A 1 159 ? -7.956 -15.171 -5.253 1.00 96.81 159 HIS A O 1
ATOM 1174 N N . THR A 1 160 ? -6.869 -16.981 -6.038 1.00 96.75 160 THR A N 1
ATOM 1175 C CA . THR A 1 160 ? -6.843 -17.698 -4.755 1.00 96.75 160 THR A CA 1
ATOM 1176 C C . THR A 1 160 ? -6.073 -16.911 -3.696 1.00 96.75 160 THR A C 1
ATOM 1178 O O . THR A 1 160 ? -6.609 -16.655 -2.619 1.00 96.75 160 THR A O 1
ATOM 1181 N N . ALA A 1 161 ? -4.856 -16.453 -4.018 1.00 97.00 161 ALA A N 1
ATOM 1182 C CA . ALA A 1 161 ? -4.040 -15.674 -3.089 1.00 97.00 161 ALA A CA 1
ATOM 1183 C C . ALA A 1 161 ? -4.757 -14.394 -2.632 1.00 97.00 161 ALA A C 1
ATOM 1185 O O . ALA A 1 161 ? -4.821 -14.124 -1.438 1.00 97.00 161 ALA A O 1
ATOM 1186 N N . LEU A 1 162 ? -5.354 -13.638 -3.556 1.00 97.75 162 LEU A N 1
ATOM 1187 C CA . LEU A 1 162 ? -6.101 -12.418 -3.248 1.00 97.75 162 LEU A CA 1
ATOM 1188 C C . LEU A 1 162 ? -7.293 -12.696 -2.326 1.00 97.75 162 LEU A C 1
ATOM 1190 O O . LEU A 1 162 ? -7.477 -11.982 -1.341 1.00 97.75 162 LEU A O 1
ATOM 1194 N N . GLY A 1 163 ? -8.074 -13.743 -2.605 1.00 96.06 163 GLY A N 1
ATOM 1195 C CA . GLY A 1 163 ? -9.196 -14.141 -1.754 1.00 96.06 163 GLY A CA 1
ATOM 1196 C C . GLY A 1 163 ? -8.755 -14.474 -0.327 1.00 96.06 163 GLY A C 1
ATOM 1197 O O . GLY A 1 163 ? -9.362 -14.006 0.639 1.00 96.06 163 GLY A O 1
ATOM 1198 N N . ASP A 1 164 ? -7.671 -15.233 -0.179 1.00 96.19 164 ASP A N 1
ATOM 1199 C CA . ASP A 1 164 ? -7.149 -15.630 1.130 1.00 96.19 164 ASP A CA 1
ATOM 1200 C C . ASP A 1 164 ? -6.522 -14.458 1.890 1.00 96.19 164 ASP A C 1
ATOM 1202 O O . ASP A 1 164 ? -6.790 -14.289 3.084 1.00 96.19 164 ASP A O 1
ATOM 1206 N N . MET A 1 165 ? -5.761 -13.603 1.200 1.00 97.06 165 MET A N 1
ATOM 1207 C CA . MET A 1 165 ? -5.179 -12.382 1.761 1.00 97.06 165 MET A CA 1
ATOM 1208 C C . MET A 1 165 ? -6.263 -11.433 2.276 1.00 97.06 165 MET A C 1
ATOM 1210 O O . MET A 1 165 ? -6.184 -10.975 3.416 1.00 97.06 165 MET A O 1
ATOM 1214 N N . LEU A 1 166 ? -7.299 -11.162 1.473 1.00 96.50 166 LEU A N 1
ATOM 1215 C CA . LEU A 1 166 ? -8.386 -10.263 1.864 1.00 96.50 166 LEU A CA 1
ATOM 1216 C C . LEU A 1 166 ? -9.159 -10.816 3.066 1.00 96.50 166 LEU A C 1
ATOM 1218 O O . LEU A 1 166 ? -9.368 -10.092 4.036 1.00 96.50 166 LEU A O 1
ATOM 1222 N N . ARG A 1 167 ? -9.502 -12.111 3.081 1.00 94.62 167 ARG A N 1
ATOM 1223 C CA . ARG A 1 167 ? -10.152 -12.737 4.249 1.00 94.62 167 ARG A CA 1
ATOM 1224 C C . ARG A 1 167 ? -9.263 -12.724 5.493 1.00 94.62 167 ARG A C 1
ATOM 1226 O O . ARG A 1 167 ? -9.768 -12.574 6.605 1.00 94.62 167 ARG A O 1
ATOM 1233 N N . ALA A 1 168 ? -7.952 -12.906 5.338 1.00 94.69 168 ALA A N 1
ATOM 1234 C CA . ALA A 1 168 ? -7.012 -12.823 6.451 1.00 94.69 168 ALA A CA 1
ATOM 1235 C C . ALA A 1 168 ? -6.949 -11.400 7.024 1.00 94.69 168 ALA A C 1
ATOM 1237 O O . ALA A 1 168 ? -7.016 -11.240 8.243 1.00 94.69 168 ALA A O 1
ATOM 1238 N N . LEU A 1 169 ? -6.917 -10.380 6.160 1.00 93.19 169 LEU A N 1
ATOM 1239 C CA . LEU A 1 169 ? -6.983 -8.978 6.569 1.00 93.19 169 LEU A CA 1
ATOM 1240 C C . LEU A 1 169 ? -8.293 -8.650 7.291 1.00 93.19 169 LEU A C 1
ATOM 1242 O O . LEU A 1 169 ? -8.230 -8.007 8.329 1.00 93.19 169 LEU A O 1
ATOM 1246 N N . VAL A 1 170 ? -9.445 -9.149 6.825 1.00 90.88 170 VAL A N 1
ATOM 1247 C CA . VAL A 1 170 ? -10.742 -8.983 7.517 1.00 90.88 170 VAL A CA 1
ATOM 1248 C C . VAL A 1 170 ? -10.694 -9.502 8.950 1.00 90.88 170 VAL A C 1
ATOM 1250 O O . VAL A 1 170 ? -11.131 -8.826 9.878 1.00 90.88 170 VAL A O 1
ATOM 1253 N N . ARG A 1 171 ? -10.153 -10.708 9.147 1.00 91.06 171 ARG A N 1
ATOM 1254 C CA . ARG A 1 171 ? -10.045 -11.304 10.486 1.00 91.06 171 ARG A CA 1
ATOM 1255 C C . ARG A 1 171 ? -9.077 -10.533 11.383 1.00 91.06 171 ARG A C 1
ATOM 1257 O O . ARG A 1 171 ? -9.294 -10.462 12.587 1.00 91.06 171 ARG A O 1
ATOM 1264 N N . TRP A 1 172 ? -8.016 -9.979 10.803 1.00 90.25 172 TRP A N 1
ATOM 1265 C CA . TRP A 1 172 ? -6.947 -9.294 11.530 1.00 90.25 172 TRP A CA 1
ATOM 1266 C C . TRP A 1 172 ? -7.238 -7.818 11.827 1.00 90.25 172 TRP A C 1
ATOM 1268 O O . TRP A 1 172 ? -6.743 -7.273 12.814 1.00 90.25 172 TRP A O 1
ATOM 1278 N N . SER A 1 173 ? -8.035 -7.162 10.980 1.00 86.81 173 SER A N 1
ATOM 1279 C CA . SER A 1 173 ? -8.402 -5.753 11.134 1.00 86.81 173 SER A CA 1
ATOM 1280 C C . SER A 1 173 ? -9.387 -5.520 12.277 1.00 86.81 173 SER A C 1
ATOM 1282 O O . SER A 1 173 ? -9.593 -4.375 12.669 1.00 86.81 173 SER A O 1
ATOM 1284 N N . ALA A 1 174 ? -9.991 -6.582 12.822 1.00 75.38 174 ALA A N 1
ATOM 1285 C CA . ALA A 1 174 ? -10.779 -6.488 14.039 1.00 75.38 174 ALA A CA 1
ATOM 1286 C C . ALA A 1 174 ? -9.921 -5.861 15.162 1.00 75.38 174 ALA A C 1
ATOM 1288 O O . ALA A 1 174 ? -8.767 -6.269 15.346 1.00 75.38 174 ALA A O 1
ATOM 1289 N N . PRO A 1 175 ? -10.445 -4.865 15.901 1.00 58.59 175 PRO A N 1
ATOM 1290 C CA . PRO A 1 175 ? -9.704 -4.257 16.991 1.00 58.59 175 PRO A CA 1
ATOM 1291 C C . PRO A 1 175 ? -9.309 -5.338 17.993 1.00 58.59 175 PRO A C 1
ATOM 1293 O O . PRO A 1 175 ? -10.151 -6.106 18.461 1.00 58.59 175 PRO A O 1
ATOM 1296 N N . GLU A 1 176 ? -8.023 -5.401 18.324 1.00 56.16 176 GLU A N 1
ATOM 1297 C CA . GLU A 1 176 ? -7.572 -6.245 19.419 1.00 56.16 176 GLU A CA 1
ATOM 1298 C C . GLU A 1 176 ? -8.209 -5.687 20.700 1.00 56.16 176 GLU A C 1
ATOM 1300 O O . GLU A 1 176 ? -8.085 -4.481 20.951 1.00 56.16 176 GLU A O 1
ATOM 1305 N N . PRO A 1 177 ? -8.954 -6.487 21.488 1.00 50.25 177 PRO A N 1
ATOM 1306 C CA . PRO A 1 177 ? -9.492 -5.990 22.743 1.00 50.25 177 PRO A CA 1
ATOM 1307 C C . PRO A 1 177 ? -8.310 -5.486 23.565 1.00 50.25 177 PRO A C 1
ATOM 1309 O O . PRO A 1 177 ? -7.311 -6.197 23.687 1.00 50.25 177 PRO A O 1
ATOM 1312 N N . ARG A 1 178 ? -8.402 -4.256 24.094 1.00 47.12 178 ARG A N 1
ATOM 1313 C CA . ARG A 1 178 ? -7.397 -3.720 25.019 1.00 47.12 178 ARG A CA 1
ATOM 1314 C C . ARG A 1 178 ? -7.245 -4.728 26.153 1.00 47.12 178 ARG A C 1
ATOM 1316 O O . ARG A 1 178 ? -8.085 -4.790 27.045 1.00 47.12 178 ARG A O 1
ATOM 1323 N N . ARG A 1 179 ? -6.203 -5.555 26.094 1.00 49.31 179 ARG A N 1
ATOM 1324 C CA . ARG A 1 179 ? -5.815 -6.392 27.217 1.00 49.31 179 ARG A CA 1
ATOM 1325 C C . ARG A 1 179 ? -5.151 -5.448 28.195 1.00 49.31 179 ARG A C 1
ATOM 1327 O O . ARG A 1 179 ? -3.977 -5.121 28.036 1.00 49.31 179 ARG A O 1
ATOM 1334 N N . GLU A 1 180 ? -5.925 -4.968 29.162 1.00 50.53 180 GLU A N 1
ATOM 1335 C CA . GLU A 1 180 ? -5.325 -4.445 30.380 1.00 50.53 180 GLU A CA 1
ATOM 1336 C C . GLU A 1 180 ? -4.356 -5.515 30.888 1.00 50.53 180 GLU A C 1
ATOM 1338 O O . GLU A 1 180 ? -4.724 -6.697 30.963 1.00 50.53 180 GLU A O 1
ATOM 1343 N N . PRO A 1 181 ? -3.089 -5.161 31.139 1.00 56.09 181 PRO A N 1
ATOM 1344 C CA . PRO A 1 181 ? -2.153 -6.122 31.675 1.00 56.09 181 PRO A CA 1
ATOM 1345 C C . PRO A 1 181 ? -2.727 -6.696 32.970 1.00 56.09 181 PRO A C 1
ATOM 1347 O O . PRO A 1 181 ? -3.143 -5.948 33.852 1.00 56.09 181 PRO A O 1
ATOM 1350 N N . SER A 1 182 ? -2.726 -8.021 33.116 1.00 53.16 182 SER A N 1
ATOM 1351 C CA . SER A 1 182 ? -3.321 -8.695 34.280 1.00 53.16 182 SER A CA 1
ATOM 1352 C C . SER A 1 182 ? -2.701 -8.276 35.621 1.00 53.16 182 SER A C 1
ATOM 1354 O O . SER A 1 182 ? -3.284 -8.532 36.670 1.00 53.16 182 SER A O 1
ATOM 1356 N N . TRP A 1 183 ? -1.544 -7.604 35.605 1.00 59.09 183 TRP A N 1
ATOM 1357 C CA . TRP A 1 183 ? -0.910 -7.022 36.788 1.00 59.09 183 TRP A CA 1
ATOM 1358 C C . TRP A 1 183 ? -1.595 -5.745 37.309 1.00 59.09 183 TRP A C 1
ATOM 1360 O O . TRP A 1 183 ? -1.318 -5.345 38.436 1.00 59.09 183 TRP A O 1
ATOM 1370 N N . GLN A 1 184 ? -2.505 -5.117 36.551 1.00 56.47 184 GLN A N 1
ATOM 1371 C CA . GLN A 1 184 ? -3.274 -3.950 37.014 1.00 56.47 184 GLN A CA 1
ATOM 1372 C C . GLN A 1 184 ? -4.476 -4.315 37.898 1.00 56.47 184 GLN A C 1
ATOM 1374 O O . GLN A 1 184 ? -5.003 -3.448 38.588 1.00 56.47 184 GLN A O 1
ATOM 1379 N N . VAL A 1 185 ? -4.892 -5.586 37.936 1.00 51.22 185 VAL A N 1
ATOM 1380 C CA . VAL A 1 185 ? -6.121 -5.998 38.639 1.00 51.22 185 VAL A CA 1
ATOM 1381 C C . VAL A 1 185 ? -5.875 -6.366 40.112 1.00 51.22 185 VAL A C 1
ATOM 1383 O O . VAL A 1 185 ? -6.825 -6.433 40.886 1.00 51.22 185 VAL A O 1
ATOM 1386 N N . GLN A 1 186 ? -4.628 -6.557 40.562 1.00 49.84 186 GLN A N 1
ATOM 1387 C CA . GLN A 1 186 ? -4.334 -6.927 41.957 1.00 49.84 186 GLN A CA 1
ATOM 1388 C C . GLN A 1 186 ? -2.959 -6.425 42.434 1.00 49.84 186 GLN A C 1
ATOM 1390 O O . GLN A 1 186 ? -2.040 -7.214 42.635 1.00 49.84 186 GLN A O 1
ATOM 1395 N N . SER A 1 187 ? -2.803 -5.121 42.673 1.00 44.84 187 SER A N 1
ATOM 1396 C CA . SER A 1 187 ? -1.763 -4.658 43.604 1.00 44.84 187 SER A CA 1
ATOM 1397 C C . SER A 1 187 ? -2.409 -4.402 44.959 1.00 44.84 187 SER A C 1
ATOM 1399 O O . SER A 1 187 ? -3.048 -3.377 45.173 1.00 44.84 187 SER A O 1
ATOM 1401 N N . SER A 1 188 ? -2.248 -5.335 45.898 1.00 57.69 188 SER A N 1
ATOM 1402 C CA . SER A 1 188 ? -2.699 -5.170 47.289 1.00 57.69 188 SER A CA 1
ATOM 1403 C C . SER A 1 188 ? -1.896 -4.117 48.064 1.00 57.69 188 SER A C 1
ATOM 1405 O O . SER A 1 188 ? -2.201 -3.848 49.222 1.00 57.69 188 SER A O 1
ATOM 1407 N N . LEU A 1 189 ? -0.851 -3.551 47.451 1.00 53.03 189 LEU A N 1
ATOM 1408 C CA . LEU A 1 189 ? 0.061 -2.598 48.080 1.00 53.03 189 LEU A CA 1
ATOM 1409 C C . LEU A 1 189 ? -0.181 -1.151 47.635 1.00 53.03 189 LEU A C 1
ATOM 1411 O O . LEU A 1 189 ? 0.186 -0.237 48.367 1.00 53.03 189 LEU A O 1
ATOM 1415 N N . TYR A 1 190 ? -0.825 -0.931 46.484 1.00 52.28 190 TYR A N 1
ATOM 1416 C CA . TYR A 1 190 ? -1.139 0.409 45.985 1.00 52.28 190 TYR A CA 1
ATOM 1417 C C . TYR A 1 190 ? -2.480 0.400 45.239 1.00 52.28 190 TYR A C 1
ATOM 1419 O O . TYR A 1 190 ? -2.574 -0.263 44.204 1.00 52.28 190 TYR A O 1
ATOM 1427 N N . PRO A 1 191 ? -3.511 1.127 45.711 1.00 51.38 191 PRO A N 1
ATOM 1428 C CA . PRO A 1 191 ? -4.739 1.278 44.945 1.00 51.38 191 PRO A CA 1
ATOM 1429 C C . PRO A 1 191 ? -4.448 2.008 43.629 1.00 51.38 191 PRO A C 1
ATOM 1431 O O . PRO A 1 191 ? -3.736 3.013 43.595 1.00 51.38 191 PRO A O 1
ATOM 1434 N N . VAL A 1 192 ? -5.006 1.488 42.536 1.00 56.72 192 VAL A N 1
ATOM 1435 C CA . VAL A 1 192 ? -4.988 2.150 41.230 1.00 56.72 192 VAL A CA 1
ATOM 1436 C C . VAL A 1 192 ? -5.898 3.371 41.320 1.00 56.72 192 VAL A C 1
ATOM 1438 O O . VAL A 1 192 ? -7.109 3.235 41.464 1.00 56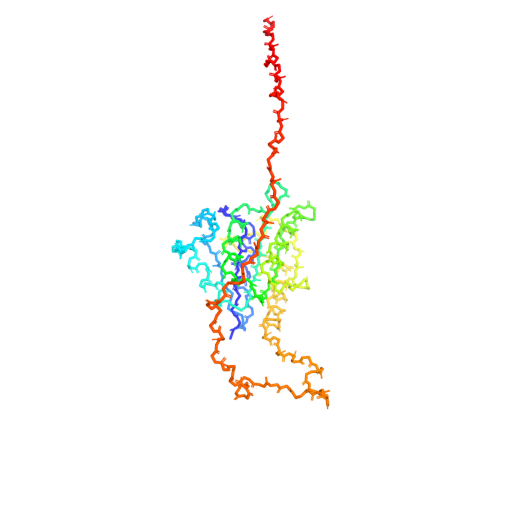.72 192 VAL A O 1
ATOM 1441 N N . ILE A 1 193 ? -5.320 4.568 41.251 1.00 57.28 193 ILE A N 1
ATOM 1442 C CA . ILE A 1 193 ? -6.088 5.812 41.198 1.00 57.28 193 ILE A CA 1
ATOM 1443 C C . ILE A 1 193 ? -6.597 5.983 39.765 1.00 57.28 193 ILE A C 1
ATOM 1445 O O . ILE A 1 193 ? -5.843 6.360 38.866 1.00 57.28 193 ILE A O 1
ATOM 1449 N N . THR A 1 194 ? -7.874 5.686 39.530 1.00 56.88 194 THR A N 1
ATOM 1450 C CA . THR A 1 194 ? -8.555 6.064 38.287 1.00 56.88 194 THR A CA 1
ATOM 1451 C C . THR A 1 194 ? -8.828 7.566 38.290 1.00 56.88 194 THR A C 1
ATOM 1453 O O . THR A 1 194 ? -9.037 8.151 39.345 1.00 56.88 194 THR A O 1
ATOM 1456 N N . GLY A 1 195 ? -8.810 8.217 37.121 1.00 50.12 195 GLY A N 1
ATOM 1457 C CA . GLY A 1 195 ? -8.758 9.685 36.996 1.00 50.12 195 GLY A CA 1
ATOM 14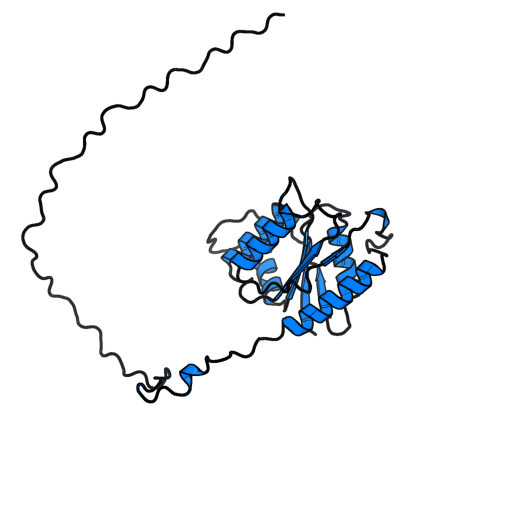58 C C . GLY A 1 195 ? -9.859 10.499 37.699 1.00 50.12 195 GLY A C 1
ATOM 1459 O O . GLY A 1 195 ? -9.696 11.707 37.839 1.00 50.12 195 GLY A O 1
ATOM 1460 N N . SER A 1 196 ? -10.944 9.874 38.166 1.00 53.62 196 SER A N 1
ATOM 1461 C CA . SER A 1 196 ? -11.967 10.501 39.018 1.00 53.62 196 SER A CA 1
ATOM 1462 C C . SER A 1 196 ? -11.559 10.650 40.490 1.00 53.62 196 SER A C 1
ATOM 1464 O O . SER A 1 196 ? -12.111 11.507 41.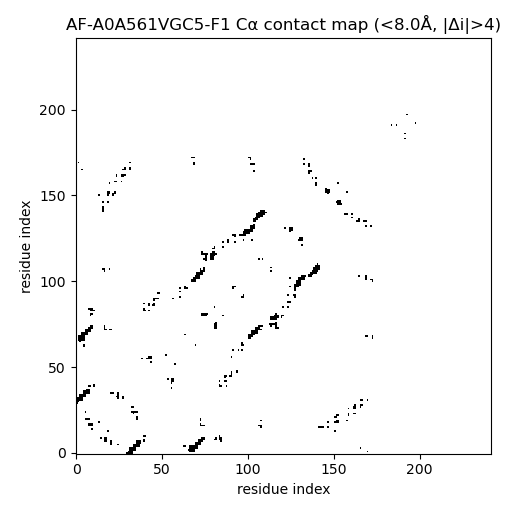171 1.00 53.62 196 SER A O 1
ATOM 1466 N N . ASP A 1 197 ? -10.585 9.864 40.959 1.00 51.81 197 ASP A N 1
ATOM 1467 C CA . ASP A 1 197 ? -10.111 9.816 42.352 1.00 51.81 197 ASP A CA 1
ATOM 1468 C C . ASP A 1 197 ? -8.712 10.429 42.521 1.00 51.81 197 ASP A C 1
ATOM 1470 O O . ASP A 1 197 ? -8.067 10.271 43.560 1.00 51.81 197 ASP A O 1
ATOM 1474 N N . ALA A 1 198 ? -8.209 11.127 41.496 1.00 52.25 198 ALA A N 1
ATOM 1475 C CA . ALA A 1 198 ? -6.937 11.829 41.583 1.00 52.25 198 ALA A CA 1
ATOM 1476 C C . ALA A 1 198 ? -7.012 12.893 42.693 1.00 52.25 198 ALA A C 1
ATOM 1478 O O . ALA A 1 198 ? -7.835 13.809 42.593 1.00 52.25 198 ALA A O 1
ATOM 1479 N N . PRO A 1 199 ? -6.172 12.826 43.747 1.00 48.28 199 PRO A N 1
ATOM 1480 C CA . PRO A 1 199 ? -6.136 13.888 44.735 1.00 48.28 199 PRO A CA 1
ATOM 1481 C C . PRO A 1 199 ? -5.754 15.182 44.021 1.00 48.28 199 PRO A C 1
ATOM 1483 O O . PRO A 1 199 ? -4.777 15.229 43.271 1.00 48.28 199 PRO A O 1
ATOM 1486 N N . GLY A 1 200 ? -6.558 16.227 44.220 1.00 50.53 200 GLY A N 1
ATOM 1487 C CA . GLY A 1 200 ? -6.301 17.535 43.638 1.00 50.53 200 GLY A CA 1
ATOM 1488 C C . GLY A 1 200 ? -4.912 18.002 44.049 1.00 50.53 200 GLY A C 1
ATOM 1489 O O . GLY A 1 200 ? -4.682 18.322 45.214 1.00 50.53 200 GLY A O 1
ATOM 1490 N N . PHE A 1 201 ? -3.975 18.034 43.101 1.00 49.34 201 PHE A N 1
ATOM 1491 C CA . PHE A 1 201 ? -2.690 18.673 43.326 1.00 49.34 201 PHE A CA 1
ATOM 1492 C C . PHE A 1 201 ? -2.975 20.151 43.588 1.00 49.34 201 PHE A C 1
ATOM 1494 O O . PHE A 1 201 ? -3.363 20.897 42.686 1.00 49.34 201 PHE A O 1
ATOM 1501 N N . GLY A 1 202 ? -2.847 20.551 44.856 1.00 50.88 202 GLY A N 1
ATOM 1502 C CA . GLY A 1 202 ? -2.930 21.942 45.274 1.00 50.88 202 GLY A CA 1
ATOM 1503 C C . GLY A 1 202 ? -2.054 22.817 44.379 1.00 50.88 202 GLY A C 1
ATOM 1504 O O . GLY A 1 202 ? -1.044 22.360 43.838 1.00 50.88 202 GLY A O 1
ATOM 1505 N N . ARG A 1 203 ? -2.487 24.068 44.177 1.00 54.88 203 ARG A N 1
ATOM 1506 C CA . ARG A 1 203 ? -1.839 25.033 43.277 1.00 54.88 203 ARG A CA 1
ATOM 1507 C C . ARG A 1 203 ? -0.314 24.981 43.413 1.00 54.88 203 ARG A C 1
ATOM 1509 O O . ARG A 1 203 ? 0.204 24.989 44.528 1.00 54.88 203 ARG A O 1
ATOM 1516 N N . ARG A 1 204 ? 0.374 24.967 42.261 1.00 51.62 204 ARG A N 1
ATOM 15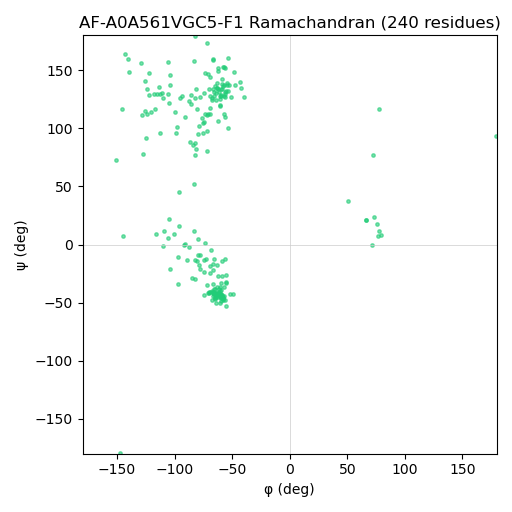17 C CA . ARG A 1 204 ? 1.838 25.076 42.149 1.00 51.62 204 ARG A CA 1
ATOM 1518 C C . ARG A 1 204 ? 2.375 26.103 43.161 1.00 51.62 204 ARG A C 1
ATOM 1520 O O . ARG A 1 204 ? 1.905 27.241 43.128 1.00 51.62 204 ARG A O 1
ATOM 1527 N N . PRO A 1 205 ? 3.354 25.741 44.007 1.00 47.56 205 PRO A N 1
ATOM 1528 C CA . PRO A 1 205 ? 4.066 26.711 44.827 1.00 47.56 205 PRO A CA 1
ATOM 1529 C C . PRO A 1 205 ? 4.719 27.781 43.944 1.00 47.56 205 PRO A C 1
ATOM 1531 O O . PRO A 1 205 ? 5.298 27.465 42.901 1.00 47.56 205 PRO A O 1
ATOM 1534 N N . ASP A 1 206 ? 4.610 29.043 44.355 1.00 54.34 206 ASP A N 1
ATOM 1535 C CA . ASP A 1 206 ? 5.255 30.173 43.687 1.00 54.34 206 ASP A CA 1
ATOM 1536 C C . ASP A 1 206 ? 6.754 30.190 44.027 1.00 54.34 206 ASP A C 1
ATOM 1538 O O . ASP A 1 206 ? 7.150 30.491 45.152 1.00 54.34 206 ASP A O 1
ATOM 1542 N N . PHE A 1 207 ? 7.606 29.859 43.055 1.00 51.28 207 PHE A N 1
ATOM 1543 C CA . PHE A 1 207 ? 9.068 29.890 43.181 1.00 51.28 207 PHE A CA 1
ATOM 1544 C C . PHE A 1 207 ? 9.629 31.304 42.935 1.00 51.28 207 PHE A C 1
ATOM 1546 O O . PHE A 1 207 ? 10.542 31.501 42.134 1.00 51.28 207 PHE A O 1
ATOM 1553 N N . ARG A 1 208 ? 9.093 32.316 43.627 1.00 47.19 208 ARG A N 1
ATOM 1554 C CA . ARG A 1 208 ? 9.577 33.710 43.552 1.00 47.19 208 ARG A CA 1
ATOM 1555 C C . ARG A 1 208 ? 10.773 34.035 44.454 1.00 47.19 208 ARG A C 1
ATOM 1557 O O . ARG A 1 208 ? 11.139 35.198 44.578 1.00 47.19 208 ARG A O 1
ATOM 1564 N N . GLY A 1 209 ? 11.427 33.034 45.037 1.00 50.16 209 GLY A N 1
ATOM 1565 C CA . GLY A 1 209 ? 12.709 33.202 45.722 1.00 50.16 209 GLY A CA 1
ATOM 1566 C C . GLY A 1 209 ? 13.817 32.480 44.966 1.00 50.16 209 GLY A C 1
ATOM 1567 O O . GLY A 1 209 ? 13.986 31.280 45.158 1.00 50.16 209 GLY A O 1
ATOM 1568 N N . ARG A 1 210 ? 14.568 33.184 44.106 1.00 53.25 210 ARG A N 1
ATOM 1569 C CA . ARG A 1 210 ? 15.853 32.665 43.604 1.00 53.25 210 ARG A CA 1
ATOM 1570 C C . ARG A 1 210 ? 16.839 32.616 44.779 1.00 53.25 210 ARG A C 1
ATOM 1572 O O . ARG A 1 210 ? 17.056 33.664 45.385 1.00 53.25 210 ARG A O 1
ATOM 1579 N N . PRO A 1 211 ? 17.458 31.469 45.094 1.00 45.91 211 PRO A N 1
ATOM 1580 C CA . PRO A 1 211 ? 18.645 31.451 45.935 1.00 45.91 211 PRO A CA 1
ATOM 1581 C C . PRO A 1 211 ? 19.789 32.136 45.184 1.00 45.91 211 PRO A C 1
ATOM 1583 O O . PRO A 1 211 ? 20.002 31.866 43.998 1.00 45.91 211 PRO A O 1
ATOM 1586 N N . ASP A 1 212 ? 20.501 33.023 45.870 1.00 55.47 212 ASP A N 1
ATOM 1587 C CA . ASP A 1 212 ? 21.715 33.651 45.361 1.00 55.47 212 ASP A CA 1
ATOM 1588 C C . ASP A 1 212 ? 22.835 32.601 45.339 1.00 55.47 212 ASP A C 1
ATOM 1590 O O . ASP A 1 212 ? 23.428 32.262 46.365 1.00 55.47 212 ASP A O 1
ATOM 1594 N N . LEU A 1 213 ? 23.059 32.000 44.170 1.00 53.19 213 LEU A N 1
ATOM 1595 C CA . LEU A 1 213 ? 24.210 31.137 43.930 1.00 53.19 213 LEU A CA 1
ATOM 1596 C C . LEU A 1 213 ? 25.396 32.042 43.602 1.00 53.19 213 LEU A C 1
ATOM 1598 O O . LEU A 1 213 ? 25.655 32.363 42.442 1.00 53.19 213 LEU A O 1
ATOM 1602 N N . GLY A 1 214 ? 26.085 32.479 44.653 1.00 46.03 214 GLY A N 1
ATOM 1603 C CA . GLY A 1 214 ? 27.342 33.201 44.533 1.00 46.03 214 GLY A CA 1
ATOM 1604 C C . GLY A 1 214 ? 28.369 32.427 43.699 1.00 46.03 214 GLY A C 1
ATOM 1605 O O . GLY A 1 214 ? 28.522 31.216 43.848 1.00 46.03 214 GLY A O 1
ATOM 1606 N N . GLY A 1 215 ? 29.087 33.166 42.849 1.00 55.00 215 GLY A N 1
ATOM 1607 C CA . GLY A 1 215 ? 30.351 32.753 42.237 1.00 55.00 215 GLY A CA 1
ATOM 1608 C C . GLY A 1 215 ? 30.244 31.674 41.160 1.00 55.00 215 GLY A C 1
ATOM 1609 O O . GLY A 1 215 ? 30.610 30.525 41.390 1.00 55.00 215 GLY A O 1
ATOM 1610 N N . GLY A 1 216 ? 29.819 32.054 39.952 1.00 51.25 216 GLY A N 1
ATOM 1611 C CA . GLY A 1 216 ? 30.052 31.223 38.770 1.00 51.25 216 GLY A CA 1
ATOM 1612 C C . GLY A 1 216 ? 31.559 31.115 38.476 1.00 51.25 216 GLY A C 1
ATOM 1613 O O . GLY A 1 216 ? 32.253 32.128 38.573 1.00 51.25 216 GLY A O 1
ATOM 1614 N N . PRO A 1 217 ? 32.088 29.925 38.141 1.00 51.75 217 PRO A N 1
ATOM 1615 C CA . PRO A 1 217 ? 33.486 29.778 37.755 1.00 51.75 217 PRO A CA 1
ATOM 1616 C C . PRO A 1 217 ? 33.788 30.558 36.469 1.00 51.75 217 PRO A C 1
ATOM 1618 O O . PRO A 1 217 ? 32.995 30.571 35.525 1.00 51.75 217 PRO A O 1
ATOM 1621 N N . ASP A 1 218 ? 34.949 31.208 36.456 1.00 58.09 218 ASP A N 1
ATOM 1622 C CA . ASP A 1 218 ? 35.470 31.959 35.319 1.00 58.09 218 ASP A CA 1
ATOM 1623 C C . ASP A 1 218 ? 35.920 30.986 34.216 1.00 58.09 218 ASP A C 1
ATOM 1625 O O . ASP A 1 218 ? 36.888 30.244 34.376 1.00 58.09 218 ASP A O 1
ATOM 1629 N N . PHE A 1 219 ? 35.201 30.970 33.092 1.00 55.75 219 PHE A N 1
ATOM 1630 C CA . PHE A 1 219 ? 35.593 30.254 31.873 1.00 55.75 219 PHE A CA 1
ATOM 1631 C C . PHE A 1 219 ? 36.311 31.202 30.898 1.00 55.75 219 PHE A C 1
ATOM 1633 O O . PHE A 1 219 ? 36.025 31.244 29.699 1.00 55.75 219 PHE A O 1
ATOM 1640 N N . GLY A 1 220 ? 37.245 31.998 31.418 1.00 50.75 220 GLY A N 1
ATOM 1641 C CA . GLY A 1 220 ? 38.150 32.838 30.643 1.00 50.75 220 GLY A CA 1
ATOM 1642 C C . GLY A 1 220 ? 39.213 32.017 29.912 1.00 50.75 220 GLY A C 1
ATOM 1643 O O . GLY A 1 220 ? 40.354 31.929 30.352 1.00 50.75 220 GLY A O 1
ATOM 1644 N N . GLY A 1 221 ? 38.849 31.429 28.772 1.00 54.91 221 GLY A N 1
ATOM 1645 C CA . GLY A 1 221 ? 39.801 30.811 27.850 1.00 54.91 221 GLY A CA 1
ATOM 1646 C C . GLY A 1 221 ? 39.113 30.201 26.635 1.00 54.91 221 GLY A C 1
ATOM 1647 O O . GLY A 1 221 ? 38.684 29.051 26.676 1.00 54.91 221 GLY A O 1
ATOM 1648 N N . ARG A 1 222 ? 38.999 30.959 25.535 1.00 55.72 222 ARG A N 1
ATOM 1649 C CA . ARG A 1 222 ? 38.632 30.383 24.230 1.00 55.72 222 ARG A CA 1
ATOM 1650 C C . ARG A 1 222 ? 39.765 29.455 23.773 1.00 55.72 222 ARG A C 1
ATOM 1652 O O . ARG A 1 222 ? 40.898 29.926 23.706 1.00 55.72 222 ARG A O 1
ATOM 1659 N N . PRO A 1 223 ? 39.488 28.192 23.412 1.00 55.50 223 PRO A N 1
ATOM 1660 C CA . PRO A 1 223 ? 40.456 27.380 22.692 1.00 55.50 223 PRO A CA 1
ATOM 1661 C C . PRO A 1 223 ? 40.785 28.049 21.352 1.00 55.50 223 PRO A C 1
ATOM 1663 O O . PRO A 1 223 ? 39.878 28.401 20.593 1.00 55.50 223 PRO A O 1
ATOM 1666 N N . ASP A 1 224 ? 42.074 28.244 21.084 1.00 61.62 224 ASP A N 1
ATOM 1667 C CA . ASP A 1 224 ? 42.573 28.695 19.789 1.00 61.62 224 ASP A CA 1
ATOM 1668 C C . ASP A 1 224 ? 42.499 27.527 18.798 1.00 61.62 224 ASP A C 1
ATOM 1670 O O . ASP A 1 224 ? 43.272 26.570 18.871 1.00 61.62 224 ASP A O 1
ATOM 1674 N N . PHE A 1 225 ? 41.524 27.575 17.891 1.00 56.09 225 PHE A N 1
ATOM 1675 C CA . PHE A 1 225 ? 41.461 26.664 16.753 1.00 56.09 225 PHE A CA 1
ATOM 1676 C C . PHE A 1 225 ? 42.383 27.204 15.660 1.00 56.09 225 PHE A C 1
ATOM 1678 O O . PHE A 1 225 ? 41.940 27.819 14.688 1.00 56.09 225 PHE A O 1
ATOM 1685 N N . GLY A 1 226 ? 43.684 27.000 15.857 1.00 48.06 226 GLY A N 1
ATOM 1686 C CA . GLY A 1 226 ? 44.704 27.352 14.884 1.00 48.06 226 GLY A CA 1
ATOM 1687 C C . GLY A 1 226 ? 44.454 26.684 13.527 1.00 48.06 226 GLY A C 1
ATOM 1688 O O . GLY A 1 226 ? 44.331 25.466 13.441 1.00 48.06 226 GLY A O 1
ATOM 1689 N N . GLY A 1 227 ? 44.432 27.512 12.478 1.00 60.59 2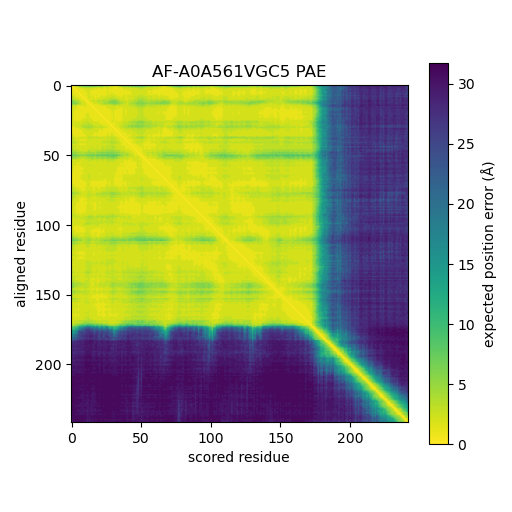27 GLY A N 1
ATOM 1690 C CA . GLY A 1 227 ? 44.694 27.143 11.083 1.00 60.59 227 GLY A CA 1
ATOM 1691 C C . GLY A 1 227 ? 43.570 26.429 10.324 1.00 60.59 227 GLY A C 1
ATOM 1692 O O . GLY A 1 227 ? 43.239 25.279 10.592 1.00 60.59 227 GLY A O 1
ATOM 1693 N N . ARG A 1 228 ? 43.050 27.073 9.267 1.00 56.75 228 ARG A N 1
ATOM 1694 C CA . ARG A 1 228 ? 42.337 26.358 8.193 1.00 56.75 228 ARG A CA 1
ATOM 1695 C C . ARG A 1 228 ? 43.310 25.372 7.527 1.00 56.75 228 ARG A C 1
ATOM 1697 O O . ARG A 1 228 ? 44.392 25.811 7.140 1.00 56.75 228 ARG A O 1
ATOM 1704 N N . PRO A 1 229 ? 42.940 24.095 7.334 1.00 60.09 229 PRO A N 1
ATOM 1705 C CA . PRO A 1 229 ? 43.690 23.207 6.457 1.00 60.09 229 PRO A CA 1
ATOM 1706 C C . PRO A 1 229 ? 43.704 23.783 5.037 1.00 60.09 229 PRO A C 1
ATOM 1708 O O . PRO A 1 229 ? 42.649 24.140 4.506 1.00 60.09 229 PRO A O 1
ATOM 1711 N N . ASP A 1 230 ? 44.891 23.893 4.447 1.00 65.56 230 ASP A N 1
ATOM 1712 C CA . ASP A 1 230 ? 45.059 24.262 3.044 1.00 65.56 230 ASP A CA 1
ATOM 1713 C C . ASP A 1 230 ? 44.702 23.049 2.179 1.00 65.56 230 ASP A C 1
ATOM 1715 O O . ASP A 1 230 ? 45.435 22.058 2.116 1.00 65.56 230 ASP A O 1
ATOM 1719 N N . PHE A 1 231 ? 43.522 23.091 1.566 1.00 59.09 231 PHE A N 1
ATOM 1720 C CA . PHE A 1 231 ? 43.144 22.119 0.553 1.00 59.09 231 PHE A CA 1
ATOM 1721 C C . PHE A 1 231 ? 43.816 22.555 -0.745 1.00 59.09 231 PHE A C 1
ATOM 1723 O O . PHE A 1 231 ? 43.295 23.412 -1.459 1.00 59.09 231 PHE A O 1
ATOM 1730 N N . GLY A 1 232 ? 44.994 21.979 -1.006 1.00 59.97 232 GLY A N 1
ATOM 1731 C CA . GLY A 1 232 ? 45.746 22.185 -2.241 1.00 59.97 232 GLY A CA 1
ATOM 1732 C C . GLY A 1 232 ? 44.836 22.141 -3.473 1.00 59.97 232 GLY A C 1
ATOM 1733 O O . GLY A 1 232 ? 43.887 21.357 -3.532 1.00 59.97 232 GLY A O 1
ATOM 1734 N N . GLY A 1 233 ? 45.110 23.044 -4.418 1.00 70.12 233 GLY A N 1
ATOM 1735 C CA . GLY A 1 233 ? 44.262 23.311 -5.577 1.00 70.12 233 GLY A CA 1
ATOM 1736 C C . GLY A 1 233 ? 43.914 22.072 -6.418 1.00 70.12 233 GLY A C 1
ATOM 1737 O O . GLY A 1 233 ? 44.588 21.043 -6.338 1.00 70.12 233 GLY A O 1
ATOM 1738 N N . PRO A 1 234 ? 42.846 22.163 -7.231 1.00 68.56 234 PRO A N 1
ATOM 1739 C CA . PRO A 1 234 ? 42.342 21.036 -8.008 1.00 68.56 234 PRO A CA 1
ATOM 1740 C C . PRO A 1 234 ? 43.415 20.485 -8.965 1.00 68.56 234 PRO A C 1
ATOM 1742 O O . PRO A 1 234 ? 44.171 21.270 -9.541 1.00 68.56 234 PRO A O 1
ATOM 1745 N N . PRO A 1 235 ? 43.486 19.155 -9.161 1.00 60.38 235 PRO A N 1
ATOM 1746 C CA . PRO A 1 235 ? 44.434 18.557 -10.091 1.00 60.38 235 PRO A CA 1
ATOM 1747 C C . PRO A 1 235 ? 44.150 19.004 -11.532 1.00 60.38 235 PRO A C 1
ATOM 1749 O O . PRO A 1 235 ? 43.005 18.999 -11.987 1.00 60.38 235 PRO A O 1
ATOM 1752 N N . ASP A 1 236 ? 45.218 19.378 -12.237 1.00 67.38 236 ASP A N 1
ATOM 1753 C CA . ASP A 1 236 ? 45.200 19.748 -13.651 1.00 67.38 236 ASP A CA 1
ATOM 1754 C C . ASP A 1 236 ? 45.015 18.493 -14.518 1.00 67.38 236 ASP A C 1
ATOM 1756 O O . ASP A 1 236 ? 45.880 17.614 -14.579 1.00 67.38 236 ASP A O 1
ATOM 1760 N N . PHE A 1 237 ? 43.860 18.385 -15.174 1.00 61.06 237 PHE A N 1
ATOM 1761 C CA . PHE A 1 237 ? 43.596 17.330 -16.146 1.00 61.06 237 PHE A CA 1
ATOM 1762 C C . PHE A 1 237 ? 44.154 17.761 -17.503 1.00 61.06 237 PHE A C 1
ATOM 1764 O O . PHE A 1 237 ? 43.444 18.317 -18.343 1.00 61.06 237 PHE A O 1
ATOM 1771 N N . GLY A 1 238 ? 45.445 17.479 -17.695 1.00 53.31 238 GLY A N 1
ATOM 1772 C CA . GLY A 1 238 ? 46.161 17.667 -18.954 1.00 53.31 238 GLY A CA 1
ATOM 1773 C C . GLY A 1 238 ? 45.397 17.115 -20.164 1.00 53.31 238 GLY A C 1
ATOM 1774 O O . GLY A 1 238 ? 44.784 16.045 -20.119 1.00 53.31 238 GLY A O 1
ATOM 1775 N N . GLY A 1 239 ? 45.422 17.901 -21.242 1.00 54.41 239 GLY A N 1
ATOM 1776 C CA . GLY A 1 239 ? 44.630 17.725 -22.455 1.00 54.41 239 GLY A CA 1
ATOM 1777 C C . GLY A 1 239 ? 44.800 16.383 -23.173 1.00 54.41 239 GLY A C 1
ATOM 1778 O O . GLY A 1 239 ? 45.838 15.724 -23.124 1.00 54.41 239 GLY A O 1
ATOM 1779 N N . ARG A 1 240 ? 43.734 16.000 -23.884 1.00 57.09 240 ARG A N 1
ATOM 1780 C CA . ARG A 1 240 ? 43.683 14.822 -24.756 1.00 57.09 240 ARG A CA 1
ATOM 1781 C C . ARG A 1 240 ? 44.639 14.995 -25.947 1.00 57.09 240 ARG A C 1
ATOM 1783 O O . ARG A 1 240 ? 44.541 16.026 -26.614 1.00 57.09 240 ARG A O 1
ATOM 1790 N N . PRO A 1 241 ? 45.491 14.009 -26.274 1.00 58.09 241 PRO A N 1
ATOM 1791 C CA . PRO A 1 241 ? 46.128 13.970 -27.582 1.00 58.09 241 PRO A CA 1
ATOM 1792 C C . PRO A 1 241 ? 45.078 13.633 -28.653 1.00 58.09 241 PRO A C 1
ATOM 1794 O O . PRO A 1 241 ? 44.231 12.761 -28.440 1.00 58.09 241 PRO A O 1
ATOM 1797 N N . GLY A 1 242 ? 45.109 14.399 -29.747 1.00 55.12 242 GLY A N 1
ATOM 1798 C CA . GLY A 1 242 ? 44.315 14.179 -30.960 1.00 55.12 242 GLY A CA 1
ATOM 1799 C C . GLY A 1 242 ? 44.886 13.104 -31.870 1.00 55.12 242 GLY A C 1
ATOM 1800 O O . GLY A 1 242 ? 46.022 12.645 -31.613 1.00 55.12 242 GLY A O 1
#

Solvent-accessible surface area (backbone atoms only — not comparable to full-atom values): 14633 Å² total; per-residue (Å²): 114,47,32,30,37,27,39,44,35,63,79,60,84,91,37,61,44,48,18,48,48,50,32,39,38,73,62,42,53,93,59,42,48,44,46,78,57,81,60,64,79,69,52,73,84,69,62,89,86,58,89,74,63,55,67,62,52,49,51,50,50,51,50,54,62,68,26,46,29,38,41,36,20,49,56,45,46,97,71,22,46,28,66,63,42,51,38,52,48,51,54,33,40,76,70,45,59,30,51,71,29,26,31,32,40,42,34,47,49,52,91,89,55,38,59,39,14,48,53,46,49,51,51,52,39,50,73,23,41,27,43,68,41,66,93,43,45,46,74,51,64,64,58,74,84,44,45,48,98,86,48,31,52,73,51,64,68,54,54,52,50,42,45,52,30,52,54,49,46,55,68,60,41,52,79,75,75,84,73,72,61,78,74,76,79,68,50,95,87,54,84,84,73,53,86,90,65,57,77,79,77,68,80,80,82,82,82,84,71,81,79,86,78,76,80,78,81,84,81,88,69,82,82,82,82,77,73,83,83,84,77,75,76,84,81,82,82,76,79,83,84,129

=== Feature glossary ===
Legend for the data blocks above and below:

— What the protein is —

Sequence gives the chain of amino acids in standard one-letter code (A=alanine, C=cysteine, …, Y=tyrosine), read N→C. It is the only feature that is directly encoded by the gene; all structural features are derived from the folded form of this sequence.

The annotation block draws on four external resources. InterPro: which protein families and domains the sequence belongs to. GO: standardized terms for what the protein does, what process it participates in, and where in the cell it acts. CATH: which structural fold it has in the CATH hierarchy. Organism: the species of origin.

— Where its atoms are —

Atomic coordinates in PDBx/mmCIF format — the same representation the Protein Data Bank distributes. Each line of the _atom_site loop places one backbone atom in Cartesian space (units: ångströms, origin: arbitrary).

Six rendered views show the 3D structure from the faces of a cube — i.e. along ±x, ±y, ±z. Rendering representation is drawn randomly per protein from cartoon (secondary-structure ribbons), sticks (backbone bonds), or molecular surface; coloring is either N→C rainbow (blue at the N-terminus through red at the C-terminus) or one color per chain.

— Local backbone conformation —

DSSP 8-state secondary structure assigns each residue one of H (α-helix), G (3₁₀-helix), I (π-helix), E (extended β-strand), B (isolated β-bridge), T (hydrogen-bonded turn), S (bend), or '-' (coil). The assignment is computed from backbone hydrogen-bond geometry via the Kabsch–Sander algorithm.

P-SEA three-state annotation labels each residue as helix, strand, or coil based purely on the geometry of the Cα trace. It serves as a fallback when the full backbone (and thus DSSP) is unavailable.

φ (phi) and ψ (psi) are the two rotatable backbone dihedrals per residue: φ is the C(i-1)–N–Cα–C torsion, ψ is the N–Cα–C–N(i+1) torsion, both in degrees on (−180°, 180°]. α-helical residues cluster near (−60°, −45°); β-strand residues near (−120°, +130°). A Ramachandran plot is simply a scatter of (φ, ψ) for every residue.

— Global shape and packing —

Radius of gyration (Rg) is the root-mean-square distance of Cα atoms from their centroid — a single number for overall size and compactness. A globular domain of N residues has Rg ≈ 2.2·N^0.38 Å; an extended or disordered chain has a much larger Rg. The Cα contact count is the number of residue pairs whose Cα atoms are within 8 Å and are more than four positions apart in sequence — a standard proxy for tertiary packing density. The bounding box is the smallest axis-aligned box enclosing all Cα atoms.

Accessible surface area quantifies burial. A residue with SASA near zero is packed into the hydrophobic core; one with SASA >100 Å² sits on the surface. Computed here via the Shrake–Rupley numerical algorithm with a 1.4 Å probe.

The contact map is a binary N×N matrix image: pixel (i, j) is dark where Cα_i and Cα_j are within 8 Å and |i−j|>4. Because the |i−j|>4 filter removes local helical contacts, off-diagonal stripes parallel to the main diagonal indicate parallel β-sheets; stripes perpendicular to it indicate antiparallel β-sheets. The Ramachandran plot scatters every residue's (φ, ψ) pair against the sterically allowed regions. The PAE heatmap renders the predicted-aligned-error matrix.

— Structural neighborhood —

A 3Di character summarizes, for each residue, the relative orientation of the Cα frame of its nearest spatial neighbor. Because it encodes fold topology rather than chemistry, 3Di alignments detect remote structural similarity that sequence alignment misses.

Structural nearest neighbors (via Foldseek easy-search vs the PDB). Reported per hit: target PDB id, E-value, and alignment TM-score. A TM-score above ~0.5 is the conventional threshold for 'same fold'.

— Confidence and disorder —

For AlphaFold models, the B-factor field carries pLDDT — the model's own estimate of local accuracy on a 0–100 scale. Regions with pLDDT<50 should be treated as essentially unmodeled; they often correspond to intrinsically disordered segments.

B-factor (Debye–Waller factor) reflects atomic displacement in the crystal lattice. It is an experimental observable (units Å²), not a prediction; low values mean the atom is pinned down, high values mean it moves or is heterogeneous across the crystal.

Predicted Aligned Error (PAE) is an AlphaFold confidence matrix: entry (i, j) is the expected error in the position of residue j, in ångströms, when the prediction is superimposed on the true structure at residue i. Low PAE within a block of residues means that block is internally rigid and well-predicted; high PAE between two blocks means their relative placement is uncertain even if each block individually is confident.